Protein AF-A0A3D2ID85-F1 (afdb_monomer)

Solvent-accessible surface area (backbone atoms only — not comparable to full-atom values): 14100 Å² total; per-residue (Å²): 130,84,90,90,83,92,82,79,90,84,84,83,91,78,93,70,84,82,71,72,55,67,71,59,52,56,49,50,60,49,47,54,55,44,50,58,52,43,54,62,43,49,59,50,46,51,50,49,51,62,73,42,41,86,57,49,55,55,50,50,58,53,58,73,66,51,63,97,84,62,81,64,94,79,66,52,63,70,60,51,54,70,68,44,84,90,53,53,75,68,56,38,54,49,52,54,50,43,52,54,52,43,57,56,45,50,60,50,43,56,54,46,62,70,66,46,78,59,93,80,47,51,78,54,55,54,52,37,58,75,66,40,58,68,65,58,51,58,46,45,60,53,46,53,57,47,45,53,50,53,53,63,74,43,38,87,54,48,59,53,51,51,54,54,55,77,65,55,62,97,85,58,69,67,95,73,67,48,70,66,60,49,52,65,64,44,83,88,55,51,72,70,56,37,54,48,52,44,53,42,50,62,47,45,58,52,45,50,58,48,47,45,60,54,47,32,74,55,76,42,88,76,67,39,90,78,75,58,71,87,124

Structure (mmCIF, N/CA/C/O backbone):
data_AF-A0A3D2ID85-F1
#
_entry.id   AF-A0A3D2ID85-F1
#
loop_
_atom_site.group_PDB
_atom_site.id
_atom_site.type_symbol
_atom_site.label_atom_id
_atom_site.label_alt_id
_atom_site.label_comp_id
_atom_site.label_asym_id
_atom_site.label_entity_id
_atom_site.label_seq_id
_atom_site.pdbx_PDB_ins_code
_atom_site.Cartn_x
_atom_site.Cartn_y
_atom_site.Cartn_z
_atom_site.occupancy
_atom_site.B_iso_or_equiv
_atom_site.auth_seq_id
_atom_site.auth_comp_id
_atom_site.auth_asym_id
_atom_site.auth_atom_id
_atom_site.pdbx_PDB_model_num
ATOM 1 N N . MET A 1 1 ? 11.077 -54.052 -1.248 1.00 35.31 1 MET A N 1
ATOM 2 C CA . MET A 1 1 ? 10.749 -55.487 -1.444 1.00 35.31 1 MET A CA 1
ATOM 3 C C . MET A 1 1 ? 9.310 -55.576 -1.956 1.00 35.31 1 MET A C 1
ATOM 5 O O . MET A 1 1 ? 8.553 -54.690 -1.597 1.00 35.31 1 MET A O 1
ATOM 9 N N . THR A 1 2 ? 8.980 -56.573 -2.793 1.00 35.28 2 THR A N 1
ATOM 10 C CA . THR A 1 2 ? 7.634 -57.195 -3.004 1.00 35.28 2 THR A CA 1
ATOM 11 C C . THR A 1 2 ? 6.373 -56.331 -2.747 1.00 35.28 2 THR A C 1
ATOM 13 O O . THR A 1 2 ? 6.065 -56.051 -1.596 1.00 35.28 2 THR A O 1
ATOM 16 N N . VAL A 1 3 ? 5.639 -55.852 -3.770 1.00 35.75 3 VAL A N 1
ATOM 17 C CA . VAL A 1 3 ? 4.522 -56.548 -4.489 1.00 35.75 3 VAL A CA 1
ATOM 18 C C . VAL A 1 3 ? 3.381 -56.982 -3.538 1.00 35.75 3 VAL A C 1
ATOM 20 O O . VAL A 1 3 ? 3.638 -57.751 -2.619 1.00 35.75 3 VAL A O 1
ATOM 23 N N . THR A 1 4 ? 2.123 -56.523 -3.686 1.00 35.84 4 THR A N 1
ATOM 24 C CA . THR A 1 4 ? 0.962 -57.218 -4.334 1.00 35.84 4 THR A CA 1
ATOM 25 C C . THR A 1 4 ? -0.329 -56.368 -4.125 1.00 35.84 4 THR A C 1
ATOM 27 O O . THR A 1 4 ? -0.399 -55.725 -3.086 1.00 35.84 4 THR A O 1
ATOM 30 N N . ALA A 1 5 ? -1.438 -56.403 -4.893 1.00 32.72 5 ALA A N 1
ATOM 31 C CA . ALA A 1 5 ? -1.685 -56.281 -6.349 1.00 32.72 5 ALA A CA 1
ATOM 32 C C . ALA A 1 5 ? -3.221 -56.237 -6.660 1.00 32.72 5 ALA A C 1
ATOM 34 O O . ALA A 1 5 ? -3.975 -56.954 -6.013 1.00 32.72 5 ALA A O 1
ATOM 35 N N . ILE A 1 6 ? -3.630 -55.531 -7.736 1.00 34.75 6 ILE A N 1
ATOM 36 C CA . ILE A 1 6 ? -4.890 -55.683 -8.533 1.00 34.75 6 ILE A CA 1
ATOM 37 C C . ILE A 1 6 ? -6.237 -55.194 -7.935 1.00 34.75 6 ILE A C 1
ATOM 39 O O . ILE A 1 6 ? -6.656 -55.600 -6.859 1.00 34.75 6 ILE A O 1
ATOM 43 N N . GLY A 1 7 ? -6.983 -54.421 -8.748 1.00 24.28 7 GLY A N 1
ATOM 44 C CA . GLY A 1 7 ? -8.365 -53.972 -8.483 1.00 24.28 7 GLY A CA 1
ATOM 45 C C . GLY A 1 7 ? -9.077 -53.322 -9.689 1.00 24.28 7 GLY A C 1
ATOM 46 O O . GLY A 1 7 ? -9.619 -52.237 -9.566 1.00 24.28 7 GLY A O 1
ATOM 47 N N . ALA A 1 8 ? -8.986 -53.969 -10.855 1.00 26.00 8 ALA A N 1
ATOM 48 C CA . ALA A 1 8 ? -9.785 -53.843 -12.091 1.00 26.00 8 ALA A CA 1
ATOM 49 C C . ALA A 1 8 ? -10.865 -52.729 -12.270 1.00 26.00 8 ALA A C 1
ATOM 51 O O . ALA A 1 8 ? -11.876 -52.716 -11.581 1.00 26.00 8 ALA A O 1
ATOM 52 N N . SER A 1 9 ? -10.704 -51.960 -13.362 1.00 27.22 9 SER A N 1
ATOM 53 C CA . SER A 1 9 ? -11.712 -51.528 -14.366 1.00 27.22 9 SER A CA 1
ATOM 54 C C . SER A 1 9 ? -13.138 -51.102 -13.945 1.00 27.22 9 SER A C 1
ATOM 56 O O . SER A 1 9 ? -13.914 -51.951 -13.530 1.00 27.22 9 SER A O 1
ATOM 58 N N . THR A 1 10 ? -13.579 -49.887 -14.329 1.00 24.67 10 THR A N 1
ATOM 59 C CA . THR A 1 10 ? -14.347 -49.637 -15.588 1.00 24.67 10 THR A CA 1
ATOM 60 C C . THR A 1 10 ? -14.782 -48.167 -15.789 1.00 24.67 10 THR A C 1
ATOM 62 O O . THR A 1 10 ? -15.355 -47.569 -14.893 1.00 24.67 10 THR A O 1
ATOM 65 N N . ALA A 1 11 ? -14.625 -47.681 -17.030 1.00 22.42 11 ALA A N 1
ATOM 66 C CA . ALA A 1 11 ? -15.520 -46.788 -17.797 1.00 22.42 11 ALA A CA 1
ATOM 67 C C . ALA A 1 11 ? -16.009 -45.408 -17.260 1.00 22.42 11 ALA A C 1
ATOM 69 O O . ALA A 1 11 ? -16.945 -45.316 -16.479 1.00 22.42 11 ALA A O 1
ATOM 70 N N . ALA A 1 12 ? -15.501 -44.362 -17.929 1.00 22.83 12 ALA A N 1
ATOM 71 C CA . ALA A 1 12 ? -16.248 -43.313 -18.654 1.00 22.83 12 ALA A CA 1
ATOM 72 C C . ALA A 1 12 ? -17.262 -42.379 -17.939 1.00 22.83 12 ALA A C 1
ATOM 74 O O . ALA A 1 12 ? -18.386 -42.757 -17.635 1.00 22.83 12 ALA A O 1
ATOM 75 N N . PHE A 1 13 ? -16.874 -41.095 -17.892 1.00 30.86 13 PHE A N 1
ATOM 76 C CA . PHE A 1 13 ? -17.677 -39.879 -18.132 1.00 30.86 13 PHE A CA 1
ATOM 77 C C . PHE A 1 13 ? -19.204 -39.926 -17.907 1.00 30.86 13 PHE A C 1
ATOM 79 O O . PHE A 1 13 ? -19.970 -40.376 -18.760 1.00 30.86 13 PHE A O 1
ATOM 86 N N . ALA A 1 14 ? -19.643 -39.214 -16.870 1.00 19.91 14 ALA A N 1
ATOM 87 C CA . ALA A 1 14 ? -20.843 -38.386 -16.924 1.00 19.91 14 ALA A CA 1
ATOM 88 C C . ALA A 1 14 ? -20.521 -37.049 -16.243 1.00 19.91 14 ALA A C 1
ATOM 90 O O . ALA A 1 14 ? -20.028 -37.039 -15.117 1.00 19.91 14 ALA A O 1
ATOM 91 N N . ALA A 1 15 ? -20.757 -35.932 -16.932 1.00 32.28 15 ALA A N 1
ATOM 92 C CA . ALA A 1 15 ? -20.570 -34.613 -16.344 1.00 32.28 15 ALA A CA 1
ATOM 93 C C . ALA A 1 15 ? -21.636 -34.369 -15.265 1.00 32.28 15 ALA A C 1
ATOM 95 O O . ALA A 1 15 ? -22.832 -34.457 -15.545 1.00 32.28 15 ALA A O 1
ATOM 96 N N . ALA A 1 16 ? -21.195 -34.024 -14.060 1.00 23.64 16 ALA A N 1
ATOM 97 C CA . ALA A 1 16 ? -21.995 -33.296 -13.086 1.00 23.64 16 ALA A CA 1
ATOM 98 C C . ALA A 1 16 ? -21.402 -31.881 -12.987 1.00 23.64 16 ALA A C 1
ATOM 100 O O . ALA A 1 16 ? -20.175 -31.756 -13.028 1.00 23.64 16 ALA A O 1
ATOM 101 N N . PRO A 1 17 ? -22.222 -30.818 -12.900 1.00 28.27 17 PRO A N 1
ATOM 102 C CA . PRO A 1 17 ? -21.694 -29.487 -12.648 1.00 28.27 17 PRO A CA 1
ATOM 103 C C . PRO A 1 17 ? -21.022 -29.501 -11.276 1.00 28.27 17 PRO A C 1
ATOM 105 O O . PRO A 1 17 ? -21.618 -29.958 -10.298 1.00 28.27 17 PRO A O 1
ATOM 108 N N . ASN A 1 18 ? -19.783 -29.019 -11.216 1.00 36.31 18 ASN A N 1
ATOM 109 C CA . ASN A 1 18 ? -19.046 -28.897 -9.968 1.00 36.31 18 ASN A CA 1
ATOM 110 C C . ASN A 1 18 ? -19.642 -27.714 -9.189 1.00 36.31 18 ASN A C 1
ATOM 112 O O . ASN A 1 18 ? -19.144 -26.596 -9.270 1.00 36.31 18 ASN A O 1
ATOM 116 N N . GLN A 1 19 ? -20.774 -27.935 -8.508 1.00 33.75 19 GLN A N 1
ATOM 117 C CA . GLN A 1 19 ? -21.226 -27.004 -7.479 1.00 33.75 19 GLN A CA 1
ATOM 118 C C . GLN A 1 19 ? -20.105 -26.947 -6.447 1.00 33.75 19 GLN A C 1
ATOM 120 O O . GLN A 1 19 ? -19.833 -27.963 -5.803 1.00 33.75 19 GLN A O 1
ATOM 125 N N . ALA A 1 20 ? -19.457 -25.786 -6.319 1.00 38.72 20 ALA A N 1
ATOM 126 C CA . ALA A 1 20 ? -18.507 -25.548 -5.244 1.00 38.72 20 ALA A CA 1
ATOM 127 C C . ALA A 1 20 ? -19.162 -25.963 -3.920 1.00 38.72 20 ALA A C 1
ATOM 129 O O . ALA A 1 20 ? -20.358 -25.727 -3.710 1.00 38.72 20 ALA A O 1
ATOM 130 N N . GLU A 1 21 ? -18.410 -26.672 -3.075 1.00 38.03 21 GLU A N 1
ATOM 131 C CA . GLU A 1 21 ? -18.991 -27.294 -1.888 1.00 38.03 21 GLU A CA 1
ATOM 132 C C . GLU A 1 21 ? -19.679 -26.211 -1.045 1.00 38.03 21 GLU A C 1
ATOM 134 O O . GLU A 1 21 ? -19.078 -25.152 -0.829 1.00 38.03 21 GLU A O 1
ATOM 139 N N . PRO A 1 22 ? -20.916 -26.437 -0.552 1.00 37.22 22 PRO A N 1
ATOM 140 C CA . PRO A 1 22 ? -21.669 -25.387 0.128 1.00 37.22 22 PRO A CA 1
ATOM 141 C C . PRO A 1 22 ? -20.899 -24.748 1.282 1.00 37.22 22 PRO A C 1
ATOM 143 O O . PRO A 1 22 ? -21.064 -23.570 1.539 1.00 37.22 22 PRO A O 1
ATOM 146 N N . GLN A 1 23 ? -20.021 -25.501 1.948 1.00 37.06 23 GLN A N 1
ATOM 147 C CA . GLN A 1 23 ? -19.204 -25.003 3.055 1.00 37.06 23 GLN A CA 1
ATOM 148 C C . GLN A 1 23 ? -18.135 -23.990 2.625 1.00 37.06 23 GLN A C 1
ATOM 150 O O . GLN A 1 23 ? -17.834 -23.097 3.406 1.00 37.06 23 GLN A O 1
ATOM 155 N N . THR A 1 24 ? -17.581 -24.098 1.412 1.00 41.44 24 THR A N 1
ATOM 156 C CA . THR A 1 24 ? -16.631 -23.106 0.878 1.00 41.44 24 THR A CA 1
ATOM 157 C C . THR A 1 24 ? -17.333 -21.836 0.410 1.00 41.44 24 THR A C 1
ATOM 159 O O . THR A 1 24 ? -16.877 -20.760 0.766 1.00 41.44 24 THR A O 1
ATOM 162 N N . LEU A 1 25 ? -18.471 -21.948 -0.289 1.00 39.19 25 LEU A N 1
ATOM 163 C CA . LEU A 1 25 ? -19.263 -20.773 -0.684 1.00 39.19 25 LEU A CA 1
ATOM 164 C C . LEU A 1 25 ? -19.833 -20.032 0.533 1.00 39.19 25 LEU A C 1
ATOM 166 O O . LEU A 1 25 ? -19.730 -18.820 0.611 1.00 39.19 25 LEU A O 1
ATOM 170 N N . ILE A 1 26 ? -20.365 -20.759 1.523 1.00 40.06 26 ILE A N 1
ATOM 171 C CA . ILE A 1 26 ? -20.873 -20.160 2.768 1.00 40.06 26 ILE A CA 1
ATOM 172 C C . ILE A 1 26 ? -19.742 -19.514 3.583 1.00 40.06 26 ILE A C 1
ATOM 174 O O . ILE A 1 26 ? -20.012 -18.599 4.350 1.00 40.06 26 ILE A O 1
ATOM 178 N N . ALA A 1 27 ? -18.493 -19.977 3.455 1.00 47.94 27 ALA A N 1
ATOM 179 C CA . ALA A 1 27 ? -17.360 -19.339 4.122 1.00 47.94 27 ALA A CA 1
ATOM 180 C C . ALA A 1 27 ? -17.005 -17.998 3.463 1.00 47.94 27 ALA A C 1
ATOM 182 O O . ALA A 1 27 ? -16.900 -17.013 4.184 1.00 47.94 27 ALA A O 1
ATOM 183 N N . THR A 1 28 ? -16.904 -17.945 2.129 1.00 50.41 28 THR A N 1
ATOM 184 C CA . THR A 1 28 ? -16.609 -16.701 1.396 1.00 50.41 28 THR A CA 1
ATOM 185 C C . THR A 1 28 ? -17.761 -15.699 1.487 1.00 50.41 28 THR A C 1
ATOM 187 O O . THR A 1 28 ? -17.539 -14.577 1.916 1.00 50.41 28 THR A O 1
ATOM 190 N N . GLU A 1 29 ? -19.014 -16.122 1.256 1.00 52.69 29 GLU A N 1
ATOM 191 C CA . GLU A 1 29 ? -20.205 -15.259 1.409 1.00 52.69 29 GLU A CA 1
ATOM 192 C C . GLU A 1 29 ? -20.344 -14.685 2.835 1.00 52.69 29 GLU A C 1
ATOM 194 O O . GLU A 1 29 ? -20.958 -13.638 3.032 1.00 52.69 29 GLU A O 1
ATOM 199 N N . ASN A 1 30 ? -19.807 -15.375 3.848 1.00 64.69 30 ASN A N 1
ATOM 200 C CA . ASN A 1 30 ? -19.803 -14.911 5.234 1.00 64.69 30 ASN A CA 1
ATOM 201 C C . ASN A 1 30 ? -18.583 -14.036 5.569 1.00 64.69 30 ASN A C 1
ATOM 203 O O . ASN A 1 30 ? -18.665 -13.260 6.512 1.00 64.69 30 ASN A O 1
ATOM 207 N N . GLU A 1 31 ? -17.477 -14.153 4.834 1.00 65.06 31 GLU A N 1
ATOM 208 C CA . GLU A 1 31 ? -16.305 -13.277 4.951 1.00 65.06 31 GLU A CA 1
ATOM 209 C C . GLU A 1 31 ? -16.584 -11.922 4.289 1.00 65.06 31 GLU A C 1
ATOM 211 O O . GLU A 1 31 ? -16.466 -10.895 4.955 1.00 65.06 31 GLU A O 1
ATOM 216 N N . ASP A 1 32 ? -17.109 -11.925 3.058 1.00 67.88 32 ASP A N 1
ATOM 217 C CA . ASP A 1 32 ? -17.593 -10.730 2.351 1.00 67.88 32 ASP A CA 1
ATOM 218 C C . ASP A 1 32 ? -18.614 -9.963 3.213 1.00 67.88 32 ASP A C 1
ATOM 220 O O . ASP A 1 32 ? -18.481 -8.768 3.464 1.00 67.88 32 ASP A O 1
ATOM 224 N N . ALA A 1 33 ? -19.590 -10.677 3.789 1.00 75.31 33 ALA A N 1
ATOM 225 C CA . ALA A 1 33 ? -20.588 -10.079 4.673 1.00 75.31 33 ALA A CA 1
ATOM 226 C C . ALA A 1 33 ? -20.022 -9.571 6.015 1.00 75.31 33 ALA A C 1
ATOM 228 O O . ALA A 1 33 ? -20.696 -8.792 6.694 1.00 75.31 33 ALA A O 1
ATOM 229 N N . ILE A 1 34 ? -18.836 -10.016 6.451 1.00 75.31 34 ILE A N 1
ATOM 230 C CA . ILE A 1 34 ? -18.138 -9.441 7.612 1.00 75.31 34 ILE A CA 1
ATOM 231 C C . ILE A 1 34 ? -17.418 -8.152 7.199 1.00 75.31 34 ILE A C 1
ATOM 233 O O . ILE A 1 34 ? -17.505 -7.177 7.944 1.00 75.31 34 ILE A O 1
ATOM 237 N N . TRP A 1 35 ? -16.800 -8.107 6.016 1.00 77.38 35 TRP A N 1
ATOM 238 C CA . TRP A 1 35 ? -16.198 -6.890 5.462 1.00 77.38 35 TRP A CA 1
ATOM 239 C C . TRP A 1 35 ? -17.232 -5.780 5.220 1.00 77.38 35 TRP A C 1
ATOM 241 O O . TRP A 1 35 ? -17.043 -4.681 5.735 1.00 77.38 35 TRP A O 1
ATOM 251 N N . ASP A 1 36 ? -18.383 -6.087 4.607 1.00 78.81 36 ASP A N 1
ATOM 252 C CA . ASP A 1 36 ? -19.523 -5.156 4.469 1.00 78.81 36 ASP A CA 1
ATOM 253 C C . ASP A 1 36 ? -19.958 -4.559 5.829 1.00 78.81 36 ASP A C 1
ATOM 255 O O . ASP A 1 36 ? -20.402 -3.412 5.932 1.00 78.81 36 ASP A O 1
ATOM 259 N N . GLN A 1 37 ? -19.874 -5.350 6.907 1.00 80.50 37 GLN A N 1
ATOM 260 C CA . GLN A 1 37 ? -20.213 -4.899 8.261 1.00 80.50 37 GLN A CA 1
ATOM 261 C C . GLN A 1 37 ? -19.108 -4.052 8.903 1.00 80.50 37 GLN A C 1
ATOM 263 O O . GLN A 1 37 ? -19.438 -3.201 9.729 1.00 80.50 37 GLN A O 1
ATOM 268 N N . ILE A 1 38 ? -17.839 -4.277 8.552 1.00 77.06 38 ILE A N 1
ATOM 269 C CA . ILE A 1 38 ? -16.695 -3.468 8.992 1.00 77.06 38 ILE A CA 1
ATOM 270 C C . ILE A 1 38 ? -16.746 -2.096 8.312 1.00 77.06 38 ILE A C 1
ATOM 272 O O . ILE A 1 38 ? -16.794 -1.097 9.025 1.00 77.06 38 ILE A O 1
ATOM 276 N N . GLU A 1 39 ? -16.889 -2.034 6.984 1.00 79.62 39 GLU A N 1
ATOM 277 C CA . GLU A 1 39 ? -17.036 -0.773 6.231 1.00 79.62 39 GLU A CA 1
ATOM 278 C C . GLU A 1 39 ? -18.216 0.055 6.777 1.00 79.62 39 GLU A C 1
ATOM 280 O O . GLU A 1 39 ? -18.098 1.245 7.076 1.00 79.62 39 GLU A O 1
ATOM 285 N N . ALA A 1 40 ? -19.354 -0.598 7.043 1.00 83.38 40 ALA A N 1
ATOM 286 C CA . ALA A 1 40 ? -20.516 0.054 7.638 1.00 83.38 40 ALA A CA 1
ATOM 287 C C . ALA A 1 40 ? -20.338 0.460 9.118 1.00 83.38 40 ALA A C 1
ATOM 289 O O . ALA A 1 40 ? -21.220 1.135 9.659 1.00 83.38 40 ALA A O 1
ATOM 290 N N . LEU A 1 41 ? -19.290 0.030 9.828 1.00 84.38 41 LEU A N 1
ATOM 291 C CA . LEU A 1 41 ? -18.909 0.559 11.149 1.00 84.38 41 LEU A CA 1
ATOM 292 C C . LEU A 1 41 ? -17.891 1.696 11.020 1.00 84.38 41 LEU A C 1
ATOM 294 O O . LEU A 1 41 ? -18.015 2.674 11.755 1.00 84.38 41 LEU A O 1
ATOM 298 N N . GLU A 1 42 ? -16.971 1.611 10.063 1.00 80.31 42 GLU A N 1
ATOM 299 C CA . GLU A 1 42 ? -16.012 2.668 9.728 1.00 80.31 42 GLU A CA 1
ATOM 300 C C . GLU A 1 42 ? -16.745 3.941 9.261 1.00 80.31 42 GLU A C 1
ATOM 302 O O . GLU A 1 42 ? -16.543 4.996 9.859 1.00 80.31 42 GLU A O 1
ATOM 307 N N . GLU A 1 43 ? -17.740 3.841 8.363 1.00 87.19 43 GLU A N 1
ATOM 308 C CA . GLU A 1 43 ? -18.595 4.982 7.960 1.00 87.19 43 GLU A CA 1
ATOM 309 C C . GLU A 1 43 ? -19.307 5.634 9.169 1.00 87.19 43 GLU A C 1
ATOM 311 O O . GLU A 1 43 ? -19.516 6.851 9.219 1.00 87.19 43 GLU A O 1
ATOM 316 N N . LYS A 1 44 ? -19.673 4.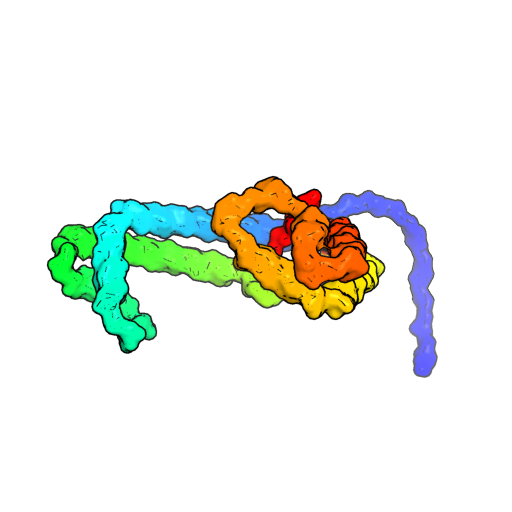843 10.191 1.00 89.31 44 LYS A N 1
ATOM 317 C CA . LYS A 1 44 ? -20.268 5.376 11.430 1.00 89.31 44 LYS A CA 1
ATOM 318 C C . LYS A 1 44 ? -19.232 6.053 12.320 1.00 89.31 44 LYS A C 1
ATOM 320 O O . LYS A 1 44 ? -19.568 7.058 12.941 1.00 89.31 44 LYS A O 1
ATOM 325 N N . SER A 1 45 ? -18.016 5.516 12.391 1.00 86.06 45 SER A N 1
ATOM 326 C CA . SER A 1 45 ? -16.898 6.108 13.130 1.00 86.06 45 SER A CA 1
ATOM 327 C C . SER A 1 45 ? -16.556 7.483 12.548 1.00 86.06 45 SER A C 1
ATOM 329 O O . SER A 1 45 ? -16.611 8.493 13.256 1.00 86.06 45 SER A O 1
ATOM 331 N N . ASP A 1 46 ? -16.394 7.552 11.224 1.00 86.69 46 ASP A N 1
ATOM 332 C CA . ASP A 1 46 ? -16.213 8.793 10.469 1.00 86.69 46 ASP A CA 1
ATOM 333 C C . ASP A 1 46 ? -17.352 9.786 10.715 1.00 86.69 46 ASP A C 1
ATOM 335 O O . ASP A 1 46 ? -17.110 10.965 10.978 1.00 86.69 46 ASP A O 1
ATOM 339 N N . ALA A 1 47 ? -18.609 9.330 10.704 1.00 89.25 47 ALA A N 1
ATOM 340 C CA . ALA A 1 47 ? -19.755 10.186 11.000 1.00 89.25 47 ALA A CA 1
ATOM 341 C C . ALA A 1 47 ? -19.742 10.750 12.438 1.00 89.25 47 ALA A C 1
ATOM 343 O O . ALA A 1 47 ? -20.249 11.855 12.659 1.00 89.25 47 ALA A O 1
ATOM 344 N N . VAL A 1 48 ? -19.165 10.038 13.415 1.00 89.31 48 VAL A N 1
ATOM 345 C CA . VAL A 1 48 ? -18.986 10.529 14.795 1.00 89.31 48 VAL A CA 1
ATOM 346 C C . VAL A 1 48 ? -17.862 11.564 14.874 1.00 89.31 48 VAL A C 1
ATOM 348 O O . VAL A 1 48 ? -18.068 12.612 15.489 1.00 89.31 48 VAL A O 1
ATOM 351 N N . PHE A 1 49 ? -16.727 11.352 14.201 1.00 86.00 49 PHE A N 1
ATOM 352 C CA . PHE A 1 49 ? -15.677 12.374 14.101 1.00 86.00 49 PHE A CA 1
ATOM 353 C C . PHE A 1 49 ? -16.182 13.634 13.381 1.00 86.00 49 PHE A C 1
ATOM 355 O O . PHE A 1 49 ? -16.066 14.743 13.905 1.00 86.00 49 PHE A O 1
ATOM 362 N N . GLN A 1 50 ? -16.849 13.475 12.236 1.00 87.81 50 GLN A N 1
ATOM 363 C CA . GLN A 1 50 ? -17.425 14.572 11.450 1.00 87.81 50 GLN A CA 1
ATOM 364 C C . GLN A 1 50 ? -18.504 15.359 12.213 1.00 87.81 50 GLN A C 1
ATOM 366 O O . GLN A 1 50 ? -18.599 16.580 12.072 1.00 87.81 50 GLN A O 1
ATOM 371 N N . ARG A 1 51 ? -19.286 14.704 13.088 1.00 89.44 51 ARG A N 1
ATOM 372 C CA . ARG A 1 51 ? -20.306 15.357 13.935 1.00 89.44 51 ARG A CA 1
ATOM 373 C C . ARG A 1 51 ? -19.737 16.506 14.771 1.00 89.44 51 ARG A C 1
ATOM 375 O O . ARG A 1 51 ? -20.444 17.491 14.988 1.00 89.44 51 ARG A O 1
ATOM 382 N N . ASN A 1 52 ? -18.491 16.381 15.226 1.00 90.38 52 ASN A N 1
ATOM 383 C CA . ASN A 1 52 ? -17.812 17.347 16.087 1.00 90.38 52 ASN A CA 1
ATOM 384 C C . ASN A 1 52 ? -16.390 17.682 15.590 1.00 90.38 52 ASN A C 1
ATOM 386 O O . ASN A 1 52 ? -15.525 18.006 16.399 1.00 90.38 52 ASN A O 1
ATOM 390 N N . GLU A 1 53 ? -16.151 17.666 14.273 1.00 89.94 53 GLU A N 1
ATOM 391 C CA . GLU A 1 53 ? -14.836 17.876 13.629 1.00 89.94 53 GLU A CA 1
ATOM 392 C C . GLU A 1 53 ? -14.074 19.090 14.203 1.00 89.94 53 GLU A C 1
ATOM 394 O O . GLU A 1 53 ? -12.926 18.993 14.627 1.00 89.94 53 GLU A O 1
ATOM 399 N N . ALA A 1 54 ? -14.748 20.239 14.327 1.00 89.69 54 ALA A N 1
ATOM 400 C CA . ALA A 1 54 ? -14.162 21.473 14.862 1.00 89.69 54 ALA A CA 1
ATOM 401 C C . ALA A 1 54 ? -13.885 21.458 16.385 1.00 89.69 54 ALA A C 1
ATOM 403 O O . ALA A 1 54 ? -13.304 22.409 16.916 1.00 89.69 54 ALA A O 1
ATOM 404 N N . LEU A 1 55 ? -14.345 20.433 17.106 1.00 91.88 55 LEU A N 1
ATOM 405 C CA . LEU A 1 55 ? -13.974 20.160 18.495 1.00 91.88 55 LEU A CA 1
ATOM 406 C C . LEU A 1 55 ? -12.836 19.142 18.554 1.00 91.88 55 LEU A C 1
ATOM 408 O O . LEU A 1 55 ? -11.889 19.381 19.298 1.00 91.88 55 LEU A O 1
ATOM 412 N N . TRP A 1 56 ? -12.892 18.091 17.732 1.00 91.62 56 TRP A N 1
ATOM 413 C CA . TRP A 1 56 ? -11.819 17.109 17.566 1.00 91.62 56 TRP A CA 1
ATOM 414 C C . TRP A 1 56 ? -10.501 17.765 17.147 1.00 91.62 56 TRP A C 1
ATOM 416 O O . TRP A 1 56 ? -9.514 17.614 17.857 1.00 91.62 56 TRP A O 1
ATOM 426 N N . GLY A 1 57 ? -10.513 18.675 16.169 1.00 89.62 57 GLY A N 1
ATOM 427 C CA . GLY A 1 57 ? -9.317 19.446 15.804 1.00 89.62 57 GLY A CA 1
ATOM 428 C C . GLY A 1 57 ? -8.715 20.285 16.949 1.00 89.62 57 GLY A C 1
ATOM 429 O O . GLY A 1 57 ? -7.514 20.533 16.964 1.00 89.62 57 GLY A O 1
ATOM 430 N N . LYS A 1 58 ? -9.504 20.686 17.965 1.00 90.00 58 LYS A N 1
ATOM 431 C CA . LYS A 1 58 ? -8.963 21.341 19.180 1.00 90.00 58 LYS A CA 1
ATOM 432 C C . LYS A 1 58 ? -8.304 20.347 20.139 1.00 90.00 58 LYS A C 1
ATOM 434 O O . LYS A 1 58 ? -7.476 20.767 20.949 1.00 90.00 58 LYS A O 1
ATOM 439 N N . VAL A 1 59 ? -8.742 19.086 20.126 1.00 89.00 59 VAL A N 1
ATOM 440 C CA . VAL A 1 59 ? -8.107 17.977 20.852 1.00 89.00 59 VAL A CA 1
ATOM 441 C C . VAL A 1 59 ? -6.790 17.652 20.156 1.00 89.00 59 VAL A C 1
ATOM 443 O O . VAL A 1 59 ? -5.760 17.695 20.820 1.00 89.00 59 VAL A O 1
ATOM 446 N N . ASP A 1 60 ? -6.795 17.499 18.830 1.00 89.12 60 ASP A N 1
ATOM 447 C CA . ASP A 1 60 ? -5.599 17.256 18.014 1.00 89.12 60 ASP A CA 1
ATOM 448 C C . ASP A 1 60 ? -4.547 18.355 18.190 1.00 89.12 60 ASP A C 1
ATOM 450 O O . ASP A 1 60 ? -3.397 18.058 18.499 1.00 89.12 60 ASP A O 1
ATOM 454 N N . ASP A 1 61 ? -4.926 19.635 18.088 1.00 89.56 61 ASP A N 1
ATOM 455 C CA . ASP A 1 61 ? -4.030 20.773 18.353 1.00 89.56 61 ASP A CA 1
ATOM 456 C C . ASP A 1 61 ? -3.412 20.722 19.765 1.00 89.56 61 ASP A C 1
ATOM 458 O O . ASP A 1 61 ? -2.271 21.141 19.970 1.00 89.56 61 ASP A O 1
ATOM 462 N N . ALA A 1 62 ? -4.156 20.223 20.758 1.00 87.50 62 ALA A N 1
ATOM 463 C CA . ALA A 1 62 ? -3.678 20.096 22.131 1.00 87.50 62 ALA A CA 1
ATOM 464 C C . ALA A 1 62 ? -2.782 18.861 22.327 1.00 87.50 62 ALA A C 1
ATOM 466 O O . ALA A 1 62 ? -1.821 18.939 23.094 1.00 87.50 62 ALA A O 1
ATOM 467 N N . CYS A 1 63 ? -3.065 17.756 21.632 1.00 86.75 63 CYS A N 1
ATOM 468 C CA . CYS A 1 63 ? -2.238 16.550 21.582 1.00 86.75 63 CYS A CA 1
ATOM 469 C C . CYS A 1 63 ? -0.909 16.823 20.858 1.00 86.75 63 CYS A C 1
ATOM 471 O O . CYS A 1 63 ? 0.151 16.512 21.390 1.00 86.75 63 CYS A O 1
ATOM 473 N N . ASN A 1 64 ? -0.942 17.511 19.714 1.00 86.62 64 ASN A N 1
ATOM 474 C CA . ASN A 1 64 ? 0.233 17.940 18.943 1.00 86.62 64 ASN A CA 1
ATOM 475 C C . ASN A 1 64 ? 1.097 18.990 19.669 1.00 86.62 64 ASN A C 1
ATOM 477 O O . ASN A 1 64 ? 2.235 19.238 19.276 1.00 86.62 64 ASN A O 1
ATOM 481 N N . ALA A 1 65 ? 0.568 19.626 20.720 1.00 88.62 65 ALA A N 1
ATOM 482 C CA . ALA A 1 65 ? 1.312 20.527 21.600 1.00 88.62 65 ALA A CA 1
ATOM 483 C C . ALA A 1 65 ? 1.944 19.819 22.819 1.00 88.62 65 ALA A C 1
ATOM 485 O O . ALA A 1 65 ? 2.575 20.486 23.649 1.00 88.62 65 ALA A O 1
ATOM 486 N N . LEU A 1 66 ? 1.769 18.499 22.960 1.00 87.06 66 LEU A N 1
ATOM 487 C CA . LEU A 1 66 ? 2.488 17.697 23.950 1.00 87.06 66 LEU A CA 1
ATOM 488 C C . LEU A 1 66 ? 3.976 17.561 23.564 1.00 87.06 66 LEU A C 1
ATOM 490 O O . LEU A 1 66 ? 4.333 17.742 22.402 1.00 87.06 66 LEU A O 1
ATOM 494 N N . PRO A 1 67 ? 4.871 17.274 24.527 1.00 87.38 67 PRO A N 1
ATOM 495 C CA . PRO A 1 67 ? 6.279 17.013 24.230 1.00 87.38 67 PRO A CA 1
ATOM 496 C C . PRO A 1 67 ? 6.483 15.806 23.303 1.00 87.38 67 PRO A C 1
ATOM 498 O O . PRO A 1 67 ? 5.789 14.803 23.444 1.00 87.38 67 PRO A O 1
ATOM 501 N N . ASP A 1 68 ? 7.513 15.854 22.452 1.00 81.31 68 ASP A N 1
ATOM 502 C CA . ASP A 1 68 ? 7.921 14.730 21.586 1.00 81.31 68 ASP A CA 1
ATOM 503 C C . ASP A 1 68 ? 8.259 13.440 22.375 1.00 81.31 68 ASP A C 1
ATOM 505 O O . ASP A 1 68 ? 8.277 12.350 21.807 1.00 81.31 68 ASP A O 1
ATOM 509 N N . ASP A 1 69 ? 8.559 13.556 23.677 1.00 85.81 69 ASP A N 1
ATOM 510 C CA . ASP A 1 69 ? 8.836 12.453 24.607 1.00 85.81 69 ASP A CA 1
ATOM 511 C C . ASP A 1 69 ? 7.642 12.079 25.511 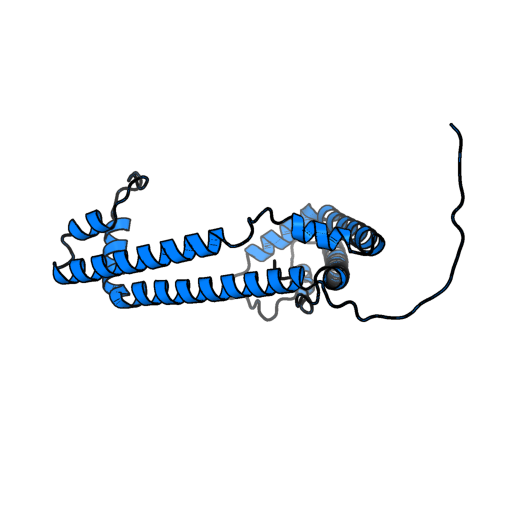1.00 85.81 69 ASP A C 1
ATOM 513 O O . ASP A 1 69 ? 7.822 11.423 26.540 1.00 85.81 69 ASP A O 1
ATOM 517 N N . TYR A 1 70 ? 6.420 12.486 25.146 1.00 81.69 70 TYR A N 1
ATOM 518 C CA . TYR A 1 70 ? 5.202 12.129 25.875 1.00 81.69 70 TYR A CA 1
ATOM 519 C C . TYR A 1 70 ? 4.878 10.629 25.764 1.00 81.69 70 TYR A C 1
ATOM 521 O O . TYR A 1 70 ? 4.886 10.040 24.684 1.00 81.69 70 TYR A O 1
ATOM 529 N N . ASP A 1 71 ? 4.562 10.013 26.903 1.00 82.94 71 ASP A N 1
ATOM 530 C CA . ASP A 1 71 ? 4.218 8.595 27.004 1.00 82.94 71 ASP A CA 1
ATOM 531 C C . ASP A 1 71 ? 2.730 8.359 26.698 1.00 82.94 71 ASP A C 1
ATOM 533 O O . ASP A 1 71 ? 1.851 8.722 27.484 1.00 82.94 71 ASP A O 1
ATOM 537 N N . PHE A 1 72 ? 2.461 7.728 25.554 1.00 82.75 72 PHE A N 1
ATOM 538 C CA . PHE A 1 72 ? 1.117 7.357 25.113 1.00 82.75 72 PHE A CA 1
ATOM 539 C C . PHE A 1 72 ? 0.693 5.929 25.517 1.00 82.75 72 PHE A C 1
ATOM 541 O O . PHE A 1 72 ? -0.455 5.569 25.266 1.00 82.75 72 PHE A O 1
ATOM 548 N N . GLU A 1 73 ? 1.542 5.120 26.177 1.00 79.94 73 GLU A N 1
ATOM 549 C CA . GLU A 1 73 ? 1.254 3.698 26.488 1.00 79.94 73 GLU A CA 1
ATOM 550 C C . GLU A 1 73 ? -0.028 3.518 27.329 1.00 79.94 73 GLU A C 1
ATOM 552 O O . GLU A 1 73 ? -0.681 2.479 27.274 1.00 79.94 73 GLU A O 1
ATOM 557 N N . ASN A 1 74 ? -0.411 4.542 28.101 1.00 81.62 74 ASN A N 1
ATOM 558 C CA . ASN A 1 74 ? -1.628 4.564 28.919 1.00 81.62 74 ASN A CA 1
ATOM 559 C C . ASN A 1 74 ? -2.425 5.874 28.737 1.00 81.62 74 ASN A C 1
ATOM 561 O O . ASN A 1 74 ? -2.931 6.436 29.713 1.00 81.62 74 ASN A O 1
ATOM 565 N N . PHE A 1 75 ? -2.502 6.402 27.510 1.00 85.00 75 PHE A N 1
ATOM 566 C CA . PHE A 1 75 ? -3.235 7.640 27.228 1.00 85.00 75 PHE A CA 1
ATOM 567 C C . PHE A 1 75 ? 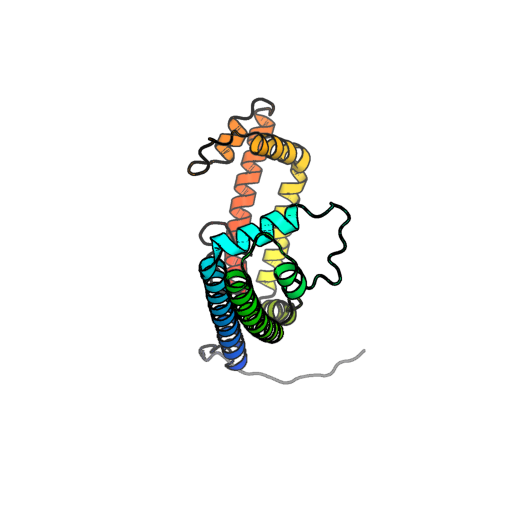-4.755 7.475 27.437 1.00 85.00 75 PHE A C 1
ATOM 569 O O . PHE A 1 75 ? -5.435 6.793 26.677 1.00 85.00 75 PHE A O 1
ATOM 576 N N . ASP A 1 76 ? -5.300 8.126 28.471 1.00 87.00 76 ASP A N 1
ATOM 577 C CA . ASP A 1 76 ? -6.747 8.239 28.705 1.00 87.00 76 ASP A CA 1
ATOM 578 C C . ASP A 1 76 ? -7.256 9.538 28.064 1.00 87.00 76 ASP A C 1
ATOM 580 O O . ASP A 1 76 ? -7.246 10.612 28.674 1.00 87.00 76 ASP A O 1
ATOM 584 N N . GLU A 1 77 ? -7.708 9.430 26.817 1.00 87.00 77 GLU A N 1
ATOM 585 C CA . GLU A 1 77 ? -8.253 10.542 26.034 1.00 87.00 77 GLU A CA 1
ATOM 586 C C . GLU A 1 77 ? -9.457 11.211 26.726 1.00 87.00 77 GLU A C 1
ATOM 588 O O . GLU A 1 77 ? -9.590 12.438 26.757 1.00 87.00 77 GLU A O 1
ATOM 593 N N . ALA A 1 78 ? -10.304 10.428 27.397 1.00 89.44 78 ALA A N 1
ATOM 594 C CA . ALA A 1 78 ? -11.434 10.962 28.145 1.00 89.44 78 ALA A CA 1
ATOM 595 C C . ALA A 1 78 ? -10.975 11.762 29.382 1.00 89.44 78 ALA A C 1
ATOM 597 O O . ALA A 1 78 ? -11.638 12.721 29.788 1.00 89.44 78 ALA A O 1
ATOM 598 N N . ALA A 1 79 ? -9.865 11.397 30.026 1.00 89.06 79 ALA A N 1
ATOM 599 C CA . ALA A 1 79 ? -9.234 12.213 31.063 1.00 89.06 79 ALA A CA 1
ATOM 600 C C . ALA A 1 79 ? -8.549 13.457 30.478 1.00 89.06 79 ALA A C 1
ATOM 602 O O . ALA A 1 79 ? -8.671 14.536 31.068 1.00 89.06 79 ALA A O 1
ATOM 603 N N . PHE A 1 80 ? -7.907 13.336 29.312 1.00 89.19 80 PHE A N 1
ATOM 604 C CA . PHE A 1 80 ? -7.292 14.449 28.591 1.00 89.19 80 PHE A CA 1
ATOM 605 C C . PHE A 1 80 ? -8.321 15.545 28.270 1.00 89.19 80 PHE A C 1
ATOM 607 O O . PHE A 1 80 ? -8.177 16.678 28.735 1.00 89.19 80 PHE A O 1
ATOM 614 N N . ILE A 1 81 ? -9.434 15.194 27.614 1.00 91.69 81 ILE A N 1
ATOM 615 C CA . ILE A 1 81 ? -10.510 16.133 27.246 1.00 91.69 81 ILE A CA 1
ATOM 616 C C . ILE A 1 81 ? -11.150 16.794 28.477 1.00 91.69 81 ILE A C 1
ATOM 618 O O . ILE A 1 81 ? -11.432 17.996 28.471 1.00 91.69 81 ILE A O 1
ATOM 622 N N . ARG A 1 82 ? -11.322 16.062 29.589 1.00 91.50 82 ARG A N 1
ATOM 623 C CA . ARG A 1 82 ? -11.783 16.657 30.862 1.00 91.50 82 ARG A CA 1
ATOM 624 C C . ARG A 1 82 ? -10.813 17.724 31.381 1.00 91.50 82 ARG A C 1
ATOM 626 O O . ARG A 1 82 ? -11.263 18.751 31.899 1.00 91.50 82 ARG A O 1
ATOM 633 N N . GLY A 1 83 ? -9.509 17.486 31.228 1.00 88.50 83 GLY A N 1
ATOM 634 C CA . GLY A 1 83 ? -8.425 18.387 31.623 1.00 88.50 83 GLY A CA 1
ATOM 635 C C . GLY A 1 83 ? -8.237 19.613 30.722 1.00 88.50 83 GLY A C 1
ATOM 636 O O . GLY A 1 83 ? -7.678 20.611 31.183 1.00 88.50 83 GLY A O 1
ATOM 637 N N . MET A 1 84 ? -8.725 19.586 29.478 1.00 90.50 84 MET A N 1
ATOM 638 C CA . MET A 1 84 ? -8.591 20.707 28.542 1.00 90.50 84 MET A CA 1
ATOM 639 C C . MET A 1 84 ? -9.267 21.984 29.067 1.00 90.50 84 MET A C 1
ATOM 641 O O . MET A 1 84 ? -10.397 21.979 29.561 1.00 90.50 84 MET A O 1
ATOM 645 N N . THR A 1 85 ? -8.570 23.113 28.930 1.00 89.50 85 THR A N 1
ATOM 646 C CA . THR A 1 85 ? -9.054 24.453 29.322 1.00 89.50 85 THR A CA 1
ATOM 647 C C . THR A 1 85 ? -9.585 25.271 28.141 1.00 89.50 85 THR A C 1
ATOM 649 O O . THR A 1 85 ? -10.207 26.312 28.344 1.00 89.50 85 THR A O 1
ATOM 652 N N . THR A 1 86 ? -9.358 24.794 26.915 1.00 89.12 86 THR A N 1
ATOM 653 C CA . THR A 1 86 ? -9.808 25.378 25.640 1.00 89.12 86 THR A CA 1
ATOM 654 C C . THR A 1 86 ? -11.243 24.995 25.265 1.00 89.12 86 THR A C 1
ATOM 656 O O . THR A 1 86 ? -11.838 25.640 24.402 1.00 89.12 86 THR A O 1
ATOM 659 N N . LEU A 1 87 ? -11.801 23.972 25.919 1.00 91.56 87 LEU A N 1
ATOM 660 C CA . LEU A 1 87 ? -13.163 23.475 25.728 1.00 91.56 87 LEU A CA 1
ATOM 661 C C . LEU A 1 87 ? -14.070 23.915 26.880 1.00 91.56 87 LEU A C 1
ATOM 663 O O . LEU A 1 87 ? -13.691 23.849 28.052 1.00 91.56 87 LEU A O 1
ATOM 667 N N . THR A 1 88 ? -15.297 24.312 26.556 1.00 93.88 88 THR A N 1
ATOM 668 C CA . THR A 1 88 ? -16.373 24.483 27.538 1.00 93.88 88 THR A CA 1
ATOM 669 C C . THR A 1 88 ? -16.889 23.130 28.030 1.00 93.88 88 THR A C 1
ATOM 671 O O . THR A 1 88 ? -16.775 22.117 27.346 1.00 93.88 88 THR A O 1
ATOM 674 N N . GLU A 1 89 ? -17.522 23.103 29.204 1.00 92.00 89 GLU A N 1
ATOM 675 C CA . GLU A 1 89 ? -18.048 21.858 29.786 1.00 92.00 89 GLU A CA 1
ATOM 676 C C . GLU A 1 89 ? -19.091 21.158 28.890 1.00 92.00 89 GLU A C 1
ATOM 678 O O . GLU A 1 89 ? -19.170 19.935 28.901 1.00 92.00 89 GLU A O 1
ATOM 683 N N . ALA A 1 90 ? -19.831 21.905 28.059 1.00 92.31 90 ALA A N 1
ATOM 684 C CA . ALA A 1 90 ? -20.767 21.332 27.088 1.00 92.31 90 ALA A CA 1
ATOM 685 C C . ALA A 1 90 ? -20.058 20.716 25.864 1.00 92.31 90 ALA A C 1
ATOM 687 O O . ALA A 1 90 ? -20.476 19.669 25.378 1.00 92.31 90 ALA A O 1
ATOM 688 N N . GLU A 1 91 ? -18.967 21.326 25.382 1.00 93.81 91 GLU A N 1
ATOM 689 C CA . GLU A 1 91 ? -18.126 20.738 24.324 1.00 93.81 91 GLU A CA 1
ATOM 690 C C . GLU A 1 91 ? -17.426 19.468 24.831 1.00 93.81 91 GLU A C 1
ATOM 692 O O . GLU A 1 91 ? -17.391 18.465 24.122 1.00 93.81 91 GLU A O 1
ATOM 697 N N . LYS A 1 92 ? -16.950 19.470 26.086 1.00 93.12 92 LYS A N 1
ATOM 698 C CA . LYS A 1 92 ? -16.410 18.270 26.746 1.00 93.12 92 LYS A CA 1
ATOM 699 C C . LYS A 1 92 ? -17.456 17.171 26.880 1.00 93.12 92 LYS A C 1
ATOM 701 O O . LYS A 1 92 ? -17.150 16.021 26.604 1.00 93.12 92 LYS A O 1
ATOM 706 N N . GLU A 1 93 ? -18.678 17.496 27.306 1.00 93.56 93 GLU A N 1
ATOM 707 C CA . GLU A 1 93 ? -19.766 16.513 27.393 1.00 93.56 93 GLU A CA 1
ATOM 708 C C . GLU A 1 93 ? -20.106 15.929 26.013 1.00 93.56 93 GLU A C 1
ATOM 710 O O . GLU A 1 93 ? -20.335 14.728 25.908 1.00 93.56 93 GLU A O 1
ATOM 715 N N . SER A 1 94 ? -20.066 16.737 24.947 1.00 92.31 94 SER A N 1
ATOM 716 C CA . SER A 1 94 ? -20.233 16.256 23.569 1.00 92.31 94 SER A CA 1
ATOM 717 C C . SER A 1 94 ? -19.135 15.261 23.174 1.00 92.31 94 SER A C 1
ATOM 719 O O . SER A 1 94 ? -19.442 14.118 22.850 1.00 92.31 94 SER A O 1
ATOM 721 N N . LEU A 1 95 ? -17.862 15.648 23.301 1.00 92.62 95 LEU A N 1
ATOM 722 C CA . LEU A 1 95 ? -16.718 14.792 22.961 1.00 92.62 95 LEU A CA 1
ATOM 723 C C . LEU A 1 95 ? -16.644 13.520 23.823 1.00 92.62 95 LEU A C 1
ATOM 725 O O . LEU A 1 95 ? -16.300 12.453 23.333 1.00 92.62 95 LEU A O 1
ATOM 729 N N . LEU A 1 96 ? -17.019 13.584 25.104 1.00 93.94 96 LEU A N 1
ATOM 730 C CA . LEU A 1 96 ? -17.088 12.399 25.967 1.00 93.94 96 LEU A CA 1
ATOM 731 C C . LEU A 1 96 ? -18.203 11.421 25.561 1.00 93.94 96 LEU A C 1
ATOM 733 O O . LEU A 1 96 ? -18.093 10.228 25.852 1.00 93.94 96 LEU A O 1
ATOM 737 N N . ASN A 1 97 ? -19.272 11.903 24.920 1.00 93.75 97 ASN A N 1
ATOM 738 C CA . ASN A 1 97 ? -20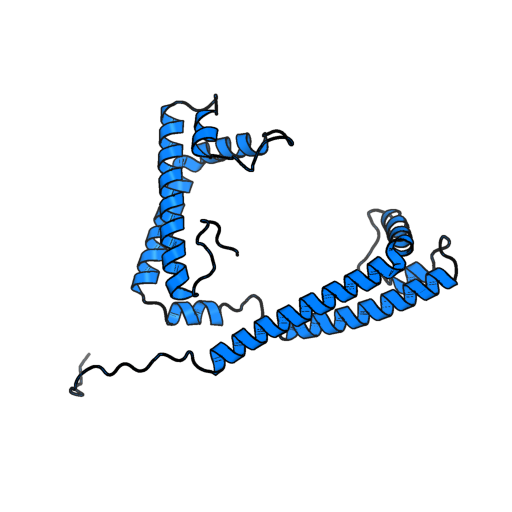.283 11.037 24.316 1.00 93.75 97 ASN A CA 1
ATOM 739 C C . ASN A 1 97 ? -19.780 10.445 22.992 1.00 93.75 97 ASN A C 1
ATOM 741 O O . ASN A 1 97 ? -19.994 9.255 22.775 1.00 93.75 97 ASN A O 1
ATOM 745 N N . ASP A 1 98 ? -19.070 11.226 22.169 1.00 92.38 98 ASP A N 1
ATOM 746 C CA . ASP A 1 98 ? -18.412 10.734 20.951 1.00 92.38 98 ASP A CA 1
ATOM 747 C C . ASP A 1 98 ? -17.408 9.617 21.278 1.00 92.38 98 ASP A C 1
ATOM 749 O O . ASP A 1 98 ? -17.556 8.520 20.759 1.00 92.38 98 ASP A O 1
ATOM 753 N N . ILE A 1 99 ? -16.473 9.833 22.218 1.00 91.62 99 ILE A N 1
ATOM 754 C CA . ILE A 1 99 ? -15.518 8.809 22.696 1.00 91.62 99 ILE A CA 1
ATOM 755 C C . ILE A 1 99 ? -16.241 7.525 23.094 1.00 91.62 99 ILE A C 1
ATOM 757 O O . ILE A 1 99 ? -15.789 6.428 22.780 1.00 91.62 99 ILE A O 1
ATOM 761 N N . LYS A 1 100 ? -17.365 7.637 23.807 1.00 92.19 100 LYS A N 1
ATOM 762 C CA . LYS A 1 100 ? -18.119 6.459 24.237 1.00 92.19 100 LYS A CA 1
ATOM 763 C C . LYS A 1 100 ? -18.734 5.712 23.045 1.00 92.19 100 LYS A C 1
ATOM 765 O O . LYS A 1 100 ? -18.780 4.487 23.077 1.00 92.19 100 LYS A O 1
ATOM 770 N N . GLU A 1 101 ? -19.220 6.435 22.040 1.00 92.19 101 GLU A N 1
ATOM 771 C CA . GLU A 1 101 ? -19.768 5.865 20.805 1.00 92.19 101 GLU A CA 1
ATOM 772 C C . GLU A 1 101 ? -18.662 5.194 19.975 1.00 92.19 101 GLU A C 1
ATOM 774 O O . GLU A 1 101 ? -18.823 4.036 19.603 1.00 92.19 101 GLU A O 1
ATOM 779 N N . LEU A 1 102 ? -17.510 5.854 19.810 1.00 90.31 102 LEU A N 1
ATOM 780 C CA . LEU A 1 102 ? -16.309 5.320 19.155 1.00 90.31 102 LEU A CA 1
ATOM 781 C C . LEU A 1 102 ? -15.816 4.031 19.830 1.00 90.31 102 LEU A C 1
ATOM 783 O O . LEU A 1 102 ? -15.762 3.001 19.177 1.00 90.31 102 LEU A O 1
ATOM 787 N N . ASN A 1 103 ? -15.621 4.020 21.155 1.00 88.62 103 ASN A N 1
ATOM 788 C CA . ASN A 1 103 ? -15.230 2.806 21.895 1.00 88.62 103 ASN A CA 1
ATOM 789 C C . ASN A 1 103 ? -16.232 1.639 21.729 1.00 88.62 103 ASN A C 1
ATOM 791 O O . ASN A 1 103 ? -15.854 0.470 21.822 1.00 88.62 103 ASN A O 1
ATOM 795 N N . GLU A 1 104 ? -17.524 1.928 21.532 1.00 91.19 104 GLU A N 1
ATOM 796 C CA . GLU A 1 104 ? -18.546 0.902 21.282 1.00 91.19 104 GLU A CA 1
ATOM 797 C C . GLU A 1 104 ? -18.543 0.434 19.814 1.00 91.19 104 GLU A C 1
ATOM 799 O O . GLU A 1 104 ? -18.858 -0.730 19.555 1.00 91.19 104 GLU A O 1
ATOM 804 N N . LEU A 1 105 ? -18.151 1.286 18.859 1.00 88.62 105 LEU A N 1
ATOM 805 C CA . LEU A 1 105 ? -17.883 0.911 17.465 1.00 88.62 105 LEU A CA 1
ATOM 806 C C . LEU A 1 105 ? -16.594 0.081 17.354 1.00 88.62 105 LEU A C 1
ATOM 808 O O . LEU A 1 105 ? -16.643 -1.003 16.779 1.00 88.62 105 LEU A O 1
ATOM 812 N N . ASP A 1 106 ? -15.499 0.499 17.990 1.00 82.56 106 ASP A N 1
ATOM 813 C CA . ASP A 1 106 ? -14.216 -0.215 18.028 1.00 82.56 106 ASP A CA 1
ATOM 814 C C . ASP A 1 106 ? -14.385 -1.632 18.584 1.00 82.56 106 ASP A C 1
ATOM 816 O O . ASP A 1 106 ? -13.997 -2.604 17.943 1.00 82.56 106 ASP A O 1
ATOM 820 N N . ALA A 1 107 ? -15.081 -1.792 19.715 1.00 88.62 107 ALA A N 1
ATOM 821 C CA . ALA A 1 107 ? -15.367 -3.111 20.284 1.00 88.62 107 ALA A CA 1
ATOM 822 C C . ALA A 1 107 ? -16.264 -3.995 19.384 1.00 88.62 107 ALA A C 1
ATOM 824 O O . ALA A 1 107 ? -16.269 -5.225 19.517 1.00 88.62 107 ALA A O 1
ATOM 825 N N . GLN A 1 108 ? -17.046 -3.401 18.474 1.00 87.56 108 GLN A N 1
ATOM 826 C CA . GLN A 1 108 ? -17.776 -4.141 17.439 1.00 87.56 108 GLN A CA 1
ATOM 827 C C . GLN A 1 108 ? -16.860 -4.507 16.265 1.00 87.56 108 GLN A C 1
ATOM 829 O O . GLN A 1 108 ? -16.922 -5.651 15.812 1.00 87.56 108 GLN A O 1
ATOM 834 N N . MET A 1 109 ? -15.984 -3.596 15.831 1.00 81.56 109 MET A N 1
ATOM 835 C CA . MET A 1 109 ? -14.983 -3.838 14.790 1.00 81.56 109 MET A CA 1
ATOM 836 C C . MET A 1 109 ? -13.991 -4.922 15.223 1.00 81.56 109 MET A C 1
ATOM 838 O O . MET A 1 109 ? -13.882 -5.924 14.528 1.00 81.56 109 MET A O 1
ATOM 842 N N . GLU A 1 110 ? -13.370 -4.831 16.405 1.00 83.69 110 GLU A N 1
ATOM 843 C CA . GLU A 1 110 ? -12.494 -5.877 16.973 1.00 83.69 110 GLU A CA 1
ATOM 844 C C . GLU A 1 110 ? -13.160 -7.260 16.965 1.00 83.69 110 GLU A C 1
ATOM 846 O O . GLU A 1 110 ? -12.531 -8.280 16.681 1.00 83.69 110 GLU A O 1
ATOM 851 N N . LYS A 1 111 ? -14.463 -7.313 17.261 1.00 85.44 111 LYS A N 1
ATOM 852 C CA . LYS A 1 111 ? -15.231 -8.558 17.262 1.00 85.44 111 LYS A CA 1
ATOM 853 C C . LYS A 1 111 ? -15.489 -9.088 15.846 1.00 85.44 111 LYS A C 1
ATOM 855 O O . LYS A 1 111 ? -15.611 -10.303 15.689 1.00 85.44 111 LYS A O 1
ATOM 860 N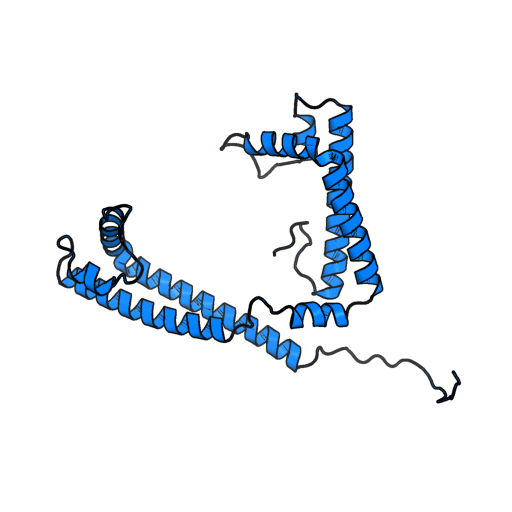 N . LEU A 1 112 ? -15.616 -8.229 14.836 1.00 80.50 112 LEU A N 1
ATOM 861 C CA . LEU A 1 112 ? -15.707 -8.630 13.426 1.00 80.50 112 LEU A CA 1
ATOM 862 C C . LEU A 1 112 ? -14.335 -9.059 12.890 1.00 80.50 112 LEU A C 1
ATOM 864 O O . LEU A 1 112 ? -14.226 -10.163 12.364 1.00 80.50 112 LEU A O 1
ATOM 868 N N . TYR A 1 113 ? -13.277 -8.290 13.153 1.00 71.44 113 TYR A N 1
ATOM 869 C CA . TYR A 1 113 ? -11.889 -8.664 12.866 1.00 71.44 113 TYR A CA 1
ATOM 870 C C . TYR A 1 113 ? -11.484 -9.988 13.544 1.00 71.44 113 TYR A C 1
ATOM 872 O O . TYR A 1 113 ? -10.784 -10.798 12.951 1.00 71.44 113 TYR A O 1
ATOM 880 N N . GLY A 1 114 ? -11.988 -10.278 14.749 1.00 75.69 114 GLY A N 1
ATOM 881 C CA . GLY A 1 114 ? -11.814 -11.573 15.423 1.00 75.69 114 GLY A CA 1
ATOM 882 C C . GLY A 1 114 ? -12.715 -12.716 14.919 1.00 75.69 114 GLY A C 1
ATOM 883 O O . GLY A 1 114 ? -12.604 -13.838 15.420 1.00 75.69 114 GLY A O 1
ATOM 884 N N . GLN A 1 115 ? -13.632 -12.446 13.983 1.00 76.44 115 GLN A N 1
ATOM 885 C CA . GLN A 1 115 ? -14.420 -13.446 13.243 1.00 76.44 115 GLN A CA 1
ATOM 886 C C . GLN A 1 115 ? -13.891 -13.670 11.824 1.00 76.44 115 GLN A C 1
ATOM 888 O O . GLN A 1 115 ? -14.098 -14.762 11.288 1.00 76.44 115 GLN A O 1
ATOM 893 N N . LEU A 1 116 ? -13.212 -12.678 11.238 1.00 64.94 116 LEU A N 1
ATOM 894 C CA . LEU A 1 116 ? -12.400 -12.885 10.047 1.00 64.94 116 LEU A CA 1
ATOM 895 C C . LEU A 1 116 ? -11.347 -13.972 10.318 1.00 64.94 116 LEU A C 1
ATOM 897 O O . LEU A 1 116 ? -10.861 -14.118 11.449 1.00 64.94 116 LEU A O 1
ATOM 901 N N . PRO A 1 117 ? -10.982 -14.764 9.302 1.00 60.97 117 PRO A N 1
ATOM 902 C CA . PRO A 1 117 ? -9.825 -15.630 9.421 1.00 60.97 117 PRO A CA 1
ATOM 903 C C . PRO A 1 117 ? -8.551 -14.804 9.657 1.00 60.97 117 PRO A C 1
ATOM 905 O O . PRO A 1 117 ? -8.413 -13.682 9.176 1.00 60.97 117 PRO A O 1
ATOM 908 N N . ALA A 1 118 ? -7.593 -15.367 10.396 1.00 54.44 118 ALA A N 1
ATOM 909 C CA . ALA A 1 118 ? -6.296 -14.721 10.595 1.00 54.44 118 ALA A CA 1
ATOM 910 C C . ALA A 1 118 ? -5.575 -14.521 9.251 1.00 54.44 118 ALA A C 1
ATOM 912 O O . ALA A 1 118 ? -5.691 -15.377 8.385 1.00 54.44 118 ALA A O 1
ATOM 913 N N . CYS A 1 119 ? -4.760 -13.468 9.113 1.00 42.88 119 CYS A N 1
ATOM 914 C CA . CYS A 1 119 ? -3.942 -13.207 7.913 1.00 42.88 119 CYS A CA 1
ATOM 915 C C . CYS A 1 119 ? -3.071 -14.418 7.490 1.00 42.88 119 CYS A C 1
ATOM 917 O O . CYS A 1 119 ? -2.844 -14.645 6.306 1.00 42.88 119 CYS A O 1
ATOM 919 N N . ASP A 1 120 ? -2.718 -15.296 8.438 1.00 41.81 120 ASP A N 1
ATOM 920 C CA . ASP A 1 120 ? -2.158 -16.635 8.197 1.00 41.81 120 ASP A CA 1
ATOM 921 C C . ASP A 1 120 ? -3.139 -17.623 7.504 1.00 41.81 120 ASP A C 1
ATOM 923 O O . ASP A 1 120 ? -2.986 -18.842 7.630 1.00 41.81 120 ASP A O 1
ATOM 927 N N . ASN A 1 121 ? -4.148 -17.158 6.752 1.00 47.00 121 ASN A N 1
ATOM 928 C CA . ASN A 1 121 ? -5.129 -18.006 6.062 1.00 47.00 121 ASN A CA 1
ATOM 929 C C . ASN A 1 121 ? -4.569 -18.686 4.797 1.00 47.00 121 ASN A C 1
ATOM 931 O O . ASN A 1 121 ? -5.313 -19.036 3.876 1.00 47.00 121 ASN A O 1
ATOM 935 N N . MET A 1 122 ? -3.262 -18.970 4.803 1.00 48.91 122 MET A N 1
ATOM 936 C CA . MET A 1 122 ? -2.615 -19.966 3.951 1.00 48.91 122 MET A CA 1
ATOM 937 C C . MET A 1 122 ? -3.485 -21.220 3.756 1.00 48.91 122 MET A C 1
ATOM 939 O O . MET A 1 122 ? -3.620 -21.630 2.616 1.00 48.91 122 MET A O 1
ATOM 943 N N . PRO A 1 123 ? -4.215 -21.772 4.748 1.00 49.38 123 PRO A N 1
ATOM 944 C CA . PRO A 1 123 ? -5.131 -22.895 4.522 1.00 49.38 123 PRO A CA 1
ATOM 945 C C . PRO A 1 123 ? -6.329 -22.664 3.576 1.00 49.38 123 PRO A C 1
ATOM 947 O O . PRO A 1 123 ? -7.097 -23.609 3.371 1.00 49.38 123 PRO A O 1
ATOM 950 N N . LEU A 1 124 ? -6.571 -21.460 3.046 1.00 48.84 124 LEU A N 1
ATOM 951 C CA . LEU A 1 124 ? -7.424 -21.242 1.865 1.00 48.84 124 LEU A CA 1
ATOM 952 C C . LEU A 1 124 ? -6.587 -21.180 0.584 1.00 48.84 124 LEU A C 1
ATOM 954 O O . LEU A 1 124 ? -6.940 -21.847 -0.388 1.00 48.84 124 LEU A O 1
ATOM 958 N N . TYR A 1 125 ? -5.456 -20.472 0.620 1.00 47.06 125 TYR A N 1
ATOM 959 C CA . TYR A 1 125 ? -4.495 -20.391 -0.481 1.00 47.06 125 TYR A CA 1
ATOM 960 C C . TYR A 1 125 ? -3.962 -21.790 -0.864 1.00 47.06 125 TYR A C 1
ATOM 962 O O . TYR A 1 125 ? -4.218 -22.295 -1.955 1.00 47.06 125 TYR A O 1
ATOM 970 N N . GLU A 1 126 ? -3.366 -22.501 0.093 1.00 51.94 126 GLU A N 1
ATOM 971 C CA . GLU A 1 126 ? -2.969 -23.909 0.019 1.00 51.94 126 GLU A CA 1
ATOM 972 C C . GLU A 1 126 ? -4.104 -24.819 -0.463 1.00 51.94 126 GLU A C 1
ATOM 974 O O . G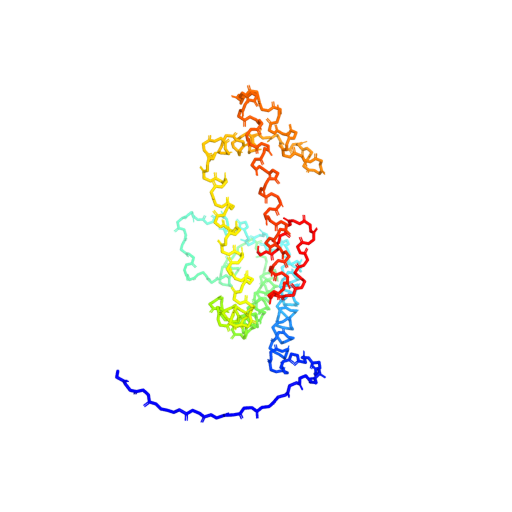LU A 1 126 ? -3.840 -25.715 -1.250 1.00 51.94 126 GLU A O 1
ATOM 979 N N . LYS A 1 127 ? -5.370 -24.606 -0.070 1.00 55.81 127 LYS A N 1
ATOM 980 C CA . LYS A 1 127 ? -6.494 -25.452 -0.534 1.00 55.81 127 LYS A CA 1
ATOM 981 C C . LYS A 1 127 ? -6.887 -25.218 -1.987 1.00 55.81 127 LYS A C 1
ATOM 983 O O . LYS A 1 127 ? -7.426 -26.131 -2.615 1.00 55.81 127 LYS A O 1
ATOM 988 N N . ALA A 1 128 ? -6.705 -24.008 -2.502 1.00 57.69 128 ALA A N 1
ATOM 989 C CA . ALA A 1 128 ? -6.904 -23.728 -3.917 1.00 57.69 128 ALA A CA 1
ATOM 990 C C . ALA A 1 128 ? -5.718 -24.262 -4.731 1.00 57.69 128 ALA A C 1
ATOM 992 O O . ALA A 1 128 ? -5.940 -24.947 -5.725 1.00 57.69 128 ALA A O 1
ATOM 993 N N . LEU A 1 129 ? -4.482 -24.092 -4.244 1.00 60.31 129 LEU A N 1
ATOM 994 C CA . LEU A 1 129 ? -3.287 -24.712 -4.827 1.00 60.31 129 LEU A CA 1
ATOM 995 C C . LEU A 1 129 ? -3.342 -26.255 -4.800 1.00 60.31 129 LEU A C 1
ATOM 997 O O . LEU A 1 129 ? -3.016 -26.892 -5.794 1.00 60.31 129 LEU A O 1
ATOM 1001 N N . GLU A 1 130 ? -3.844 -26.878 -3.727 1.00 64.31 130 GLU A N 1
ATOM 1002 C CA . GLU A 1 130 ? -4.097 -28.332 -3.630 1.00 64.31 130 GLU A CA 1
ATOM 1003 C C . GLU A 1 130 ? -5.100 -28.835 -4.687 1.00 64.31 130 GLU A C 1
ATOM 1005 O O . GLU A 1 130 ? -5.125 -30.030 -5.000 1.00 64.31 130 GLU A O 1
ATOM 1010 N N . LYS A 1 131 ? -5.953 -27.943 -5.208 1.00 63.91 131 LYS A N 1
ATOM 1011 C CA . LYS A 1 131 ? -6.974 -28.230 -6.227 1.00 63.91 131 LYS A CA 1
ATOM 1012 C C . LYS A 1 131 ? -6.580 -27.768 -7.633 1.00 63.91 131 LYS A C 1
ATOM 1014 O O . LYS A 1 131 ? -7.211 -28.225 -8.590 1.00 63.91 131 LYS A O 1
ATOM 1019 N N . ALA A 1 132 ? -5.585 -26.893 -7.765 1.00 68.31 132 ALA A N 1
ATOM 1020 C CA . ALA A 1 132 ? -5.047 -26.455 -9.045 1.00 68.31 132 ALA A CA 1
ATOM 1021 C C . ALA A 1 132 ? -4.463 -27.651 -9.816 1.00 68.31 132 ALA A C 1
ATOM 1023 O O . ALA A 1 132 ? -4.000 -28.630 -9.223 1.00 68.31 132 ALA A O 1
ATOM 1024 N N . ASP A 1 133 ? -4.480 -27.599 -11.152 1.00 80.44 133 ASP A N 1
ATOM 1025 C CA . ASP A 1 133 ? -3.739 -28.588 -11.942 1.00 80.44 133 ASP A CA 1
ATOM 1026 C C . ASP A 1 133 ? -2.243 -28.391 -11.638 1.00 80.44 133 ASP A C 1
ATOM 1028 O O . ASP A 1 133 ? -1.747 -27.279 -11.833 1.00 80.44 133 ASP A O 1
ATOM 1032 N N . PRO A 1 134 ? -1.496 -29.423 -11.197 1.00 82.50 134 PRO A N 1
ATOM 1033 C CA . PRO A 1 134 ? -0.065 -29.294 -10.929 1.00 82.50 134 PRO A CA 1
ATOM 1034 C C . PRO A 1 134 ? 0.733 -28.719 -12.103 1.00 82.50 134 PRO A C 1
ATOM 1036 O O . PRO A 1 134 ? 1.771 -28.116 -11.884 1.00 82.50 134 PRO A O 1
ATOM 1039 N N . LYS A 1 135 ? 0.237 -28.845 -13.342 1.00 85.75 135 LYS A N 1
ATOM 1040 C CA . LYS A 1 135 ? 0.851 -28.211 -14.515 1.00 85.75 135 LYS A CA 1
ATOM 1041 C C . LYS A 1 135 ? 0.685 -26.699 -14.570 1.00 85.75 135 LYS A C 1
ATOM 1043 O O . LYS A 1 135 ? 1.555 -26.044 -15.117 1.00 85.75 135 LYS A O 1
ATOM 1048 N N . VAL A 1 136 ? -0.432 -26.167 -14.071 1.00 83.38 136 VAL A N 1
ATOM 1049 C CA . VAL A 1 136 ? -0.647 -24.716 -13.969 1.00 83.38 136 VAL A CA 1
ATOM 1050 C C . VAL A 1 136 ? 0.320 -24.148 -12.933 1.00 83.38 136 VAL A C 1
ATOM 1052 O O . VAL A 1 136 ? 0.911 -23.106 -13.176 1.00 83.38 136 VAL A O 1
ATOM 1055 N N . LEU A 1 137 ? 0.561 -24.879 -11.838 1.00 81.69 137 LEU A N 1
ATOM 1056 C CA . LEU A 1 137 ? 1.582 -24.522 -10.849 1.00 81.69 137 LEU A CA 1
ATOM 1057 C C . LEU A 1 137 ? 3.003 -24.614 -11.430 1.00 81.69 137 LEU A C 1
ATOM 1059 O O . LEU A 1 137 ? 3.741 -23.642 -11.352 1.00 81.69 137 LEU A O 1
ATOM 1063 N N . ASP A 1 138 ? 3.353 -25.722 -12.101 1.00 86.81 138 ASP A N 1
ATOM 1064 C CA . ASP A 1 138 ? 4.640 -25.873 -12.810 1.00 86.81 138 ASP A CA 1
ATOM 1065 C C . ASP A 1 138 ? 4.865 -24.757 -13.865 1.00 86.81 138 ASP A C 1
ATOM 1067 O O . ASP A 1 138 ? 6.008 -24.415 -14.173 1.00 86.81 138 ASP A O 1
ATOM 1071 N N . GLU A 1 139 ? 3.791 -24.223 -14.466 1.00 89.31 139 GLU A N 1
ATOM 1072 C CA . GLU A 1 139 ? 3.836 -23.142 -15.461 1.00 89.31 139 GLU A CA 1
ATOM 1073 C C . GLU A 1 139 ? 3.983 -21.760 -14.803 1.00 89.31 139 GLU A C 1
ATOM 1075 O O . GLU A 1 139 ? 4.812 -20.977 -15.261 1.00 89.31 139 GLU A O 1
ATOM 1080 N N . ILE A 1 140 ? 3.276 -21.490 -13.697 1.00 82.88 140 ILE A N 1
ATOM 1081 C CA . ILE A 1 140 ? 3.460 -20.285 -12.867 1.00 82.88 140 ILE A CA 1
ATOM 1082 C C . ILE A 1 140 ? 4.903 -20.216 -12.346 1.00 82.88 140 ILE A C 1
ATOM 1084 O O . ILE A 1 140 ? 5.601 -19.257 -12.669 1.00 82.88 140 ILE A O 1
ATOM 1088 N N . ASP A 1 141 ? 5.393 -21.266 -11.673 1.00 83.44 141 ASP A N 1
ATOM 1089 C CA . ASP A 1 141 ? 6.769 -21.358 -11.149 1.00 83.44 141 ASP A CA 1
ATOM 1090 C C . ASP A 1 141 ? 7.825 -21.064 -12.238 1.00 83.44 141 ASP A C 1
ATOM 1092 O O . ASP A 1 141 ? 8.884 -20.481 -11.983 1.00 83.44 141 ASP A O 1
ATOM 1096 N N . ALA A 1 142 ? 7.566 -21.496 -13.479 1.00 86.62 142 ALA A N 1
ATOM 1097 C CA . ALA A 1 142 ? 8.464 -21.281 -14.609 1.00 86.62 142 ALA A CA 1
ATOM 1098 C C . ALA A 1 142 ? 8.421 -19.841 -15.151 1.00 86.62 142 ALA A C 1
ATOM 1100 O O . ALA A 1 142 ? 9.461 -19.338 -15.586 1.00 86.62 142 ALA A O 1
ATOM 1101 N N . LEU A 1 143 ? 7.249 -19.199 -15.137 1.00 82.94 143 LEU A N 1
ATOM 1102 C CA . LEU A 1 143 ? 7.045 -17.822 -15.591 1.00 82.94 143 LEU A CA 1
ATOM 1103 C C . LEU A 1 143 ? 7.558 -16.808 -14.563 1.00 82.94 143 LEU A C 1
ATOM 1105 O O . LEU A 1 143 ? 8.282 -15.896 -14.954 1.00 82.94 143 LEU A O 1
ATOM 1109 N N . GLU A 1 144 ? 7.291 -17.006 -13.270 1.00 81.06 144 GLU A N 1
ATOM 1110 C CA . GLU A 1 144 ? 7.861 -16.196 -12.180 1.00 81.06 144 GLU A CA 1
ATOM 1111 C C . GLU A 1 144 ? 9.396 -16.259 -12.196 1.00 81.06 144 GLU A C 1
ATOM 1113 O O . GLU A 1 144 ? 10.079 -15.239 -12.185 1.00 81.06 144 GLU A O 1
ATOM 1118 N N . GLN A 1 145 ? 9.968 -17.454 -12.374 1.00 83.88 145 GLN A N 1
ATOM 1119 C CA . GLN A 1 145 ? 11.415 -17.609 -12.516 1.00 83.88 145 GLN A CA 1
ATOM 1120 C C . GLN A 1 145 ? 11.981 -16.968 -13.803 1.00 83.88 145 GLN A C 1
ATOM 1122 O O . GLN A 1 145 ? 13.184 -16.693 -13.877 1.00 83.88 145 GLN A O 1
ATOM 1127 N N . GLU A 1 146 ? 11.178 -16.759 -14.850 1.00 85.69 146 GLU A N 1
ATOM 1128 C CA . GLU A 1 146 ? 11.589 -15.953 -16.008 1.00 85.69 146 GLU A CA 1
ATOM 1129 C C . GLU A 1 146 ? 11.499 -14.452 -15.700 1.00 85.69 146 GLU A C 1
ATOM 1131 O O . GLU A 1 146 ? 12.421 -13.717 -16.057 1.00 85.69 146 GLU A O 1
ATOM 1136 N N . TYR A 1 147 ? 10.449 -14.026 -14.994 1.00 78.19 147 TYR A N 1
ATOM 1137 C CA . TYR A 1 147 ? 10.225 -12.652 -14.545 1.00 78.19 147 TYR A CA 1
ATOM 1138 C C . TYR A 1 147 ? 11.386 -12.167 -13.663 1.00 78.19 147 TYR A C 1
ATOM 1140 O O . TYR A 1 147 ? 12.078 -11.216 -14.029 1.00 78.19 147 TYR A O 1
ATOM 1148 N N . ASP A 1 148 ? 11.704 -12.906 -12.594 1.00 78.31 148 ASP A N 1
ATOM 1149 C CA . ASP A 1 148 ? 12.835 -12.633 -11.695 1.00 78.31 148 ASP A CA 1
ATOM 1150 C C . ASP A 1 148 ? 14.146 -12.457 -12.469 1.00 78.31 148 ASP A C 1
ATOM 1152 O O . ASP A 1 148 ? 14.885 -11.491 -12.280 1.00 78.31 148 ASP A O 1
ATOM 1156 N N . ARG A 1 149 ? 14.427 -13.370 -13.410 1.00 82.50 149 ARG A N 1
ATOM 1157 C CA . ARG A 1 149 ? 15.650 -13.327 -14.226 1.00 82.50 149 ARG A CA 1
ATOM 1158 C C . ARG A 1 149 ? 15.725 -12.101 -15.126 1.00 82.50 149 ARG A C 1
ATOM 1160 O O . ARG A 1 149 ? 16.834 -11.664 -15.425 1.00 82.50 149 ARG A O 1
ATOM 1167 N N . LEU A 1 150 ? 14.598 -11.590 -15.617 1.00 77.06 150 LEU A N 1
ATOM 1168 C CA . LEU A 1 150 ? 14.556 -10.393 -16.460 1.00 77.06 150 LEU A CA 1
ATOM 1169 C C . LEU A 1 150 ? 14.775 -9.125 -15.631 1.00 77.06 150 LEU A C 1
ATOM 1171 O O . LEU A 1 150 ? 15.539 -8.258 -16.060 1.00 77.06 150 LEU A O 1
ATOM 1175 N N . CYS A 1 151 ? 14.200 -9.067 -14.429 1.00 74.69 151 CYS A N 1
ATOM 1176 C CA . CYS A 1 151 ? 14.458 -8.014 -13.449 1.00 74.69 151 CYS A CA 1
ATOM 1177 C C . CYS A 1 151 ? 15.938 -8.003 -13.017 1.00 74.69 151 CYS A C 1
ATOM 1179 O O . CYS A 1 151 ? 16.626 -6.996 -13.184 1.00 74.69 151 CYS A O 1
ATOM 1181 N N . GLU A 1 152 ? 16.478 -9.144 -12.566 1.00 81.31 152 GLU A N 1
ATOM 1182 C CA . GLU A 1 152 ? 17.879 -9.274 -12.127 1.00 81.31 152 GLU A CA 1
ATOM 1183 C C . GLU A 1 152 ? 18.894 -8.954 -13.238 1.00 81.31 152 GLU A C 1
ATOM 1185 O O . GLU A 1 152 ? 19.917 -8.312 -12.989 1.00 81.31 152 GLU A O 1
ATOM 1190 N N . LYS A 1 153 ? 18.629 -9.392 -14.478 1.00 84.00 153 LYS A N 1
ATOM 1191 C CA . LYS A 1 153 ? 19.542 -9.266 -15.632 1.00 84.00 153 LYS A CA 1
ATOM 1192 C C . LYS A 1 153 ? 20.004 -7.832 -15.891 1.00 84.00 153 LYS A C 1
ATOM 1194 O O . LYS A 1 153 ? 21.128 -7.647 -16.358 1.00 84.00 153 LYS A O 1
ATOM 1199 N N . ASN A 1 154 ? 19.138 -6.855 -15.636 1.00 84.00 154 ASN A N 1
ATOM 1200 C CA . ASN A 1 154 ? 19.366 -5.439 -15.910 1.00 84.00 154 ASN A CA 1
ATOM 1201 C C . ASN A 1 154 ? 19.063 -4.548 -14.687 1.00 84.00 154 ASN A C 1
ATOM 1203 O O . ASN A 1 154 ? 18.818 -3.359 -14.863 1.00 84.00 154 ASN A O 1
ATOM 1207 N N . ALA A 1 155 ? 19.125 -5.086 -13.460 1.00 80.62 155 ALA A N 1
ATOM 1208 C CA . ALA A 1 155 ? 18.817 -4.357 -12.220 1.00 80.62 155 ALA A CA 1
ATOM 1209 C C . ALA A 1 155 ? 19.551 -3.001 -12.107 1.00 80.62 155 ALA A C 1
ATOM 1211 O O . ALA A 1 155 ? 18.906 -1.969 -11.973 1.00 80.62 155 ALA A O 1
ATOM 1212 N N . ASP A 1 156 ? 20.873 -2.969 -12.335 1.00 83.62 156 ASP A N 1
ATOM 1213 C CA . ASP A 1 156 ? 21.685 -1.734 -12.360 1.00 83.62 156 ASP A CA 1
ATOM 1214 C C . ASP A 1 156 ? 21.188 -0.666 -13.363 1.00 83.62 156 ASP A C 1
ATOM 1216 O O . ASP A 1 156 ? 21.629 0.487 -13.315 1.00 83.62 156 ASP A O 1
ATOM 1220 N N . LEU A 1 157 ? 20.392 -1.045 -14.367 1.00 84.56 157 LEU A N 1
ATOM 1221 C CA . LEU A 1 157 ? 19.775 -0.134 -15.332 1.00 84.56 157 LEU A CA 1
ATOM 1222 C C . LEU A 1 157 ? 18.353 0.244 -14.906 1.00 84.56 157 LEU A C 1
ATOM 1224 O O . LEU A 1 157 ? 18.020 1.420 -15.027 1.00 84.56 157 LEU A O 1
ATOM 1228 N N . TRP A 1 158 ? 17.574 -0.704 -14.374 1.00 85.12 158 TRP A N 1
ATOM 1229 C CA . TRP A 1 158 ? 16.261 -0.450 -13.770 1.00 85.12 158 TRP A CA 1
ATOM 1230 C C . TRP A 1 158 ? 16.352 0.557 -12.621 1.00 85.12 158 TRP A C 1
ATOM 1232 O O . TRP A 1 158 ? 15.693 1.584 -12.700 1.00 85.12 158 TRP A O 1
ATOM 1242 N N . ASP A 1 159 ? 17.303 0.398 -11.692 1.00 84.56 159 ASP A N 1
ATOM 1243 C CA . ASP A 1 159 ? 17.575 1.360 -10.607 1.00 84.56 159 ASP A CA 1
ATOM 1244 C C . ASP A 1 159 ? 17.723 2.814 -11.111 1.00 84.56 159 ASP A C 1
ATOM 1246 O O . ASP A 1 159 ? 17.340 3.770 -10.437 1.00 84.56 159 ASP A O 1
ATOM 1250 N N . LYS A 1 160 ? 18.290 3.004 -12.314 1.00 82.88 160 LYS A N 1
ATOM 1251 C CA . LYS A 1 160 ? 18.481 4.332 -12.928 1.00 82.88 160 LYS A CA 1
ATOM 1252 C C . LYS A 1 160 ? 17.232 4.844 -13.643 1.00 82.88 160 LYS A C 1
ATOM 1254 O O . LYS A 1 160 ? 17.069 6.058 -13.762 1.00 82.88 160 LYS A O 1
ATOM 1259 N N . VAL A 1 161 ? 16.403 3.947 -14.179 1.00 81.12 161 VAL A N 1
ATOM 1260 C CA . VAL A 1 161 ? 15.080 4.286 -14.725 1.00 81.12 161 VAL A CA 1
ATOM 1261 C C . VAL A 1 161 ? 14.187 4.736 -13.572 1.00 81.12 161 VAL A C 1
ATOM 1263 O O . VAL A 1 161 ? 13.635 5.830 -13.647 1.00 81.12 161 VAL A O 1
ATOM 1266 N N . ASP A 1 162 ? 14.173 3.982 -12.472 1.00 81.31 162 ASP A N 1
ATOM 1267 C CA . ASP A 1 162 ? 13.431 4.286 -11.249 1.00 81.31 162 ASP A CA 1
ATOM 1268 C C . ASP A 1 162 ? 13.897 5.608 -10.624 1.00 81.31 162 ASP A C 1
ATOM 1270 O O . ASP A 1 162 ? 13.079 6.487 -10.358 1.00 81.31 162 ASP A O 1
ATOM 1274 N N . GLU A 1 163 ? 15.212 5.826 -10.463 1.00 83.81 163 GLU A N 1
ATOM 1275 C CA . GLU A 1 163 ? 15.742 7.115 -9.993 1.00 83.81 163 GLU A CA 1
ATOM 1276 C C . GLU A 1 163 ? 15.296 8.270 -10.907 1.00 83.81 163 GLU A C 1
ATOM 1278 O O . GLU A 1 163 ? 14.936 9.342 -10.420 1.00 83.81 163 GLU A O 1
ATOM 1283 N N . ALA A 1 164 ? 15.273 8.081 -12.229 1.00 85.00 164 ALA A N 1
ATOM 1284 C CA . ALA A 1 164 ? 14.785 9.105 -13.149 1.00 85.00 164 ALA A CA 1
ATOM 1285 C C . ALA A 1 164 ? 13.263 9.315 -13.061 1.00 85.00 164 ALA A C 1
ATOM 1287 O O . ALA A 1 164 ? 12.812 10.450 -13.218 1.00 85.00 164 ALA A O 1
ATOM 1288 N N . TYR A 1 165 ? 12.491 8.258 -12.796 1.00 82.56 165 TYR A N 1
ATOM 1289 C CA . TYR A 1 165 ? 11.038 8.293 -12.622 1.00 82.56 165 TYR A CA 1
ATOM 1290 C C . TYR A 1 165 ? 10.655 9.040 -11.336 1.00 82.56 165 TYR A C 1
ATOM 1292 O O . TYR A 1 165 ? 9.860 9.974 -11.376 1.00 82.56 165 TYR A O 1
ATOM 1300 N N . PHE A 1 166 ? 11.312 8.737 -10.211 1.00 78.94 166 PHE A N 1
ATOM 1301 C CA . PHE A 1 166 ? 11.127 9.455 -8.942 1.00 78.94 166 PHE A CA 1
ATOM 1302 C C . PHE A 1 166 ? 11.574 10.927 -8.984 1.00 78.94 166 PHE A C 1
ATOM 1304 O O . PHE A 1 166 ? 11.189 11.706 -8.115 1.00 78.94 166 PHE A O 1
ATOM 1311 N N . ASN A 1 167 ? 12.377 11.324 -9.978 1.00 86.12 167 ASN A N 1
ATOM 1312 C CA . ASN A 1 167 ? 12.777 12.714 -10.220 1.00 86.12 167 ASN A CA 1
ATOM 1313 C C . ASN A 1 167 ? 11.898 13.436 -11.270 1.00 86.12 167 ASN A C 1
ATOM 1315 O O . ASN A 1 167 ? 12.241 14.548 -11.691 1.00 86.12 167 ASN A O 1
ATOM 1319 N N . LEU A 1 168 ? 10.785 12.836 -11.713 1.00 81.31 168 LEU A N 1
ATOM 1320 C CA . LEU A 1 168 ? 9.773 13.532 -12.513 1.00 81.31 168 LEU A CA 1
ATOM 1321 C C . LEU A 1 168 ? 9.112 14.663 -11.696 1.00 81.31 168 LEU A C 1
ATOM 1323 O O . LEU A 1 168 ? 9.016 14.567 -10.474 1.00 81.31 168 LEU A O 1
ATOM 1327 N N . PRO A 1 169 ? 8.684 15.765 -12.341 1.00 85.94 169 PRO A N 1
ATOM 1328 C CA . PRO A 1 169 ? 8.069 16.885 -11.637 1.00 85.94 169 PRO A CA 1
ATOM 1329 C C . PRO A 1 169 ? 6.637 16.561 -11.185 1.00 85.94 169 PRO A C 1
ATOM 1331 O O . PRO A 1 169 ? 5.928 15.809 -11.848 1.00 85.94 169 PRO A O 1
ATOM 1334 N N . ASP A 1 170 ? 6.181 17.213 -10.111 1.00 81.88 170 ASP A N 1
ATOM 1335 C CA . ASP A 1 170 ? 4.831 17.042 -9.542 1.00 81.88 170 ASP A CA 1
ATOM 1336 C C . ASP A 1 170 ? 3.679 17.322 -10.537 1.00 81.88 170 ASP A C 1
ATOM 1338 O O . ASP A 1 170 ? 2.546 16.909 -10.300 1.00 81.88 170 ASP A O 1
ATOM 1342 N N . ASP A 1 171 ? 3.941 18.050 -11.633 1.00 86.31 171 ASP A N 1
ATOM 1343 C CA . ASP A 1 171 ? 2.984 18.361 -12.705 1.00 86.31 171 ASP A CA 1
ATOM 1344 C C . ASP A 1 171 ? 3.098 17.440 -13.939 1.00 86.31 171 ASP A C 1
ATOM 1346 O O . ASP A 1 171 ? 2.573 17.764 -15.009 1.00 86.31 171 ASP A O 1
ATOM 1350 N N . TYR A 1 172 ? 3.770 16.292 -13.804 1.00 76.62 172 TYR A N 1
ATOM 1351 C CA . TYR A 1 172 ? 3.885 15.289 -14.861 1.00 76.62 172 TYR A CA 1
ATOM 1352 C C . TYR A 1 172 ? 2.543 14.591 -15.162 1.00 76.62 172 TYR A C 1
ATOM 1354 O O . TYR A 1 172 ? 1.780 14.226 -14.270 1.00 76.62 172 TYR A O 1
ATOM 1362 N N . ASP A 1 173 ? 2.268 14.382 -16.451 1.00 80.19 173 ASP A N 1
ATOM 1363 C CA . ASP A 1 173 ? 1.036 13.771 -16.964 1.00 80.19 173 ASP A CA 1
ATOM 1364 C C . ASP A 1 173 ? 1.105 12.234 -16.903 1.00 80.19 173 ASP A C 1
ATOM 1366 O O . ASP A 1 173 ? 1.412 11.562 -17.891 1.00 80.19 173 ASP A O 1
ATOM 1370 N N . PHE A 1 174 ? 0.842 11.678 -15.717 1.00 76.38 174 PHE A N 1
ATOM 1371 C CA . PHE A 1 174 ? 0.812 10.228 -15.497 1.00 76.38 174 PHE A CA 1
ATOM 1372 C C . PHE A 1 174 ? -0.355 9.520 -16.214 1.00 76.38 174 PHE A C 1
ATOM 1374 O O . PHE A 1 174 ? -0.227 8.338 -16.527 1.00 76.38 174 PHE A O 1
ATOM 1381 N N . ASP A 1 175 ? -1.441 10.227 -16.563 1.00 75.94 175 ASP A N 1
ATOM 1382 C CA . ASP A 1 175 ? -2.582 9.658 -17.307 1.00 75.94 175 ASP A CA 1
ATOM 1383 C C . ASP A 1 175 ? -2.184 9.190 -18.724 1.00 75.94 175 ASP A C 1
ATOM 1385 O O . ASP A 1 175 ? -2.867 8.359 -19.327 1.00 75.94 175 ASP A O 1
ATOM 1389 N N . ASN A 1 176 ? -1.079 9.720 -19.267 1.00 78.94 176 ASN A N 1
ATOM 1390 C CA . ASN A 1 176 ? -0.526 9.371 -20.579 1.00 78.94 176 ASN A CA 1
ATOM 1391 C C . ASN A 1 176 ? 0.883 8.747 -20.492 1.00 78.94 176 ASN A C 1
ATOM 1393 O O . ASN A 1 176 ? 1.652 8.828 -21.457 1.00 78.94 176 ASN A O 1
ATOM 1397 N N . TYR A 1 177 ? 1.242 8.143 -19.354 1.00 79.94 177 TYR A N 1
ATOM 1398 C CA . TYR A 1 177 ? 2.551 7.513 -19.170 1.00 79.94 177 TYR A CA 1
ATOM 1399 C C . TYR A 1 177 ? 2.755 6.294 -20.093 1.00 79.94 177 TYR A C 1
ATOM 1401 O O . TYR A 1 177 ? 1.891 5.428 -20.223 1.00 79.94 177 TYR A O 1
ATOM 1409 N N . ASP A 1 178 ? 3.931 6.218 -20.719 1.00 82.81 178 ASP A N 1
ATOM 1410 C CA . ASP A 1 178 ? 4.394 5.095 -21.542 1.00 82.81 178 ASP A CA 1
ATOM 1411 C C . ASP A 1 178 ? 5.859 4.826 -21.173 1.00 82.81 178 ASP A C 1
ATOM 1413 O O . ASP A 1 178 ? 6.750 5.618 -21.494 1.00 82.81 178 ASP A O 1
ATOM 1417 N N . GLU A 1 179 ? 6.100 3.705 -20.492 1.00 82.00 179 GLU A N 1
ATOM 1418 C CA . GLU A 1 179 ? 7.417 3.278 -20.004 1.00 82.00 179 GLU A CA 1
ATOM 1419 C C . GLU A 1 179 ? 8.458 3.198 -21.136 1.00 82.00 179 GLU A C 1
ATOM 1421 O O . GLU A 1 179 ? 9.591 3.667 -21.018 1.00 82.00 179 GLU A O 1
ATOM 1426 N N . ALA A 1 180 ? 8.075 2.682 -22.307 1.00 86.31 180 ALA A N 1
ATOM 1427 C CA . ALA A 1 180 ? 8.990 2.550 -23.436 1.00 86.31 180 ALA A CA 1
ATOM 1428 C C . ALA A 1 180 ? 9.325 3.911 -24.076 1.00 86.31 180 ALA A C 1
ATOM 1430 O O . ALA A 1 180 ? 10.431 4.102 -24.597 1.00 86.31 180 ALA A O 1
ATOM 1431 N N . ALA A 1 181 ? 8.399 4.872 -24.052 1.00 87.94 181 ALA A N 1
ATOM 1432 C CA . ALA A 1 181 ? 8.656 6.256 -24.436 1.00 87.94 181 ALA A CA 1
ATOM 1433 C C . ALA A 1 181 ? 9.526 6.977 -23.392 1.00 87.94 181 ALA A C 1
ATOM 1435 O O . ALA A 1 181 ? 10.460 7.696 -23.773 1.00 87.94 181 ALA A O 1
ATOM 1436 N N . PHE A 1 182 ? 9.275 6.734 -22.103 1.00 87.19 182 PHE A N 1
ATOM 1437 C CA . PHE A 1 182 ? 10.055 7.263 -20.989 1.00 87.19 182 PHE A CA 1
ATOM 1438 C C . PHE A 1 182 ? 11.513 6.797 -21.063 1.00 87.19 182 PHE A C 1
ATOM 1440 O O . PHE A 1 182 ? 12.399 7.642 -21.215 1.00 87.19 182 PHE A O 1
ATOM 1447 N N . ILE A 1 183 ? 11.772 5.485 -21.130 1.00 88.88 183 ILE A N 1
ATOM 1448 C CA . ILE A 1 183 ? 13.117 4.900 -21.292 1.00 88.88 183 ILE A CA 1
ATOM 1449 C C . ILE A 1 183 ? 13.845 5.482 -22.516 1.00 88.88 183 ILE A C 1
ATOM 1451 O O . ILE A 1 183 ? 15.034 5.816 -22.447 1.00 88.88 183 ILE A O 1
ATOM 1455 N N . ARG A 1 184 ? 13.151 5.687 -23.650 1.00 93.44 184 ARG A N 1
ATOM 1456 C CA . ARG A 1 184 ? 13.759 6.334 -24.831 1.00 93.44 184 ARG A CA 1
ATOM 1457 C C . ARG A 1 184 ? 14.185 7.778 -24.574 1.00 93.44 184 ARG A C 1
ATOM 1459 O O . ARG A 1 184 ? 15.195 8.205 -25.147 1.00 93.44 184 ARG A O 1
ATOM 1466 N N . SER A 1 185 ? 13.464 8.514 -23.730 1.00 91.50 185 SER A N 1
ATOM 1467 C CA . SER A 1 185 ? 13.776 9.905 -23.381 1.00 91.50 185 SER A CA 1
ATOM 1468 C C . SER A 1 185 ? 15.040 10.054 -22.518 1.00 91.50 185 SER A C 1
ATOM 1470 O O . SER A 1 185 ? 15.722 11.079 -22.611 1.00 91.50 185 SER A O 1
ATOM 1472 N N . LEU A 1 186 ? 15.409 9.024 -21.743 1.00 92.94 186 LEU A N 1
ATOM 1473 C CA . LEU A 1 186 ? 16.520 9.069 -20.786 1.00 92.94 186 LEU A CA 1
ATOM 1474 C C . LEU A 1 186 ? 17.864 9.328 -21.483 1.00 92.94 186 LEU A C 1
ATOM 1476 O O . LEU A 1 186 ? 18.379 8.507 -22.239 1.00 92.94 186 LEU A O 1
ATOM 1480 N N . SER A 1 187 ? 18.456 10.498 -21.247 1.00 92.56 187 SER A N 1
ATOM 1481 C CA . SER A 1 187 ? 19.668 10.937 -21.964 1.00 92.56 187 SER A CA 1
ATOM 1482 C C . SER A 1 187 ? 20.976 10.304 -21.468 1.00 92.56 187 SER A C 1
ATOM 1484 O O . SER A 1 187 ? 21.993 10.404 -22.153 1.00 92.56 187 SER A O 1
ATOM 1486 N N . PHE A 1 188 ? 20.955 9.650 -20.302 1.00 93.38 188 PHE A N 1
ATOM 1487 C CA . PHE A 1 188 ? 22.112 8.977 -19.702 1.00 93.38 188 PHE A CA 1
ATOM 1488 C C . PHE A 1 188 ? 22.269 7.508 -20.127 1.00 93.38 188 PHE A C 1
ATOM 1490 O O . PHE A 1 188 ? 23.344 6.945 -19.937 1.00 93.38 188 PHE A O 1
ATOM 1497 N N . LEU A 1 189 ? 21.230 6.901 -20.712 1.00 93.75 189 LEU A N 1
ATOM 1498 C CA . LEU A 1 189 ? 21.283 5.555 -21.284 1.00 93.75 189 LEU A CA 1
ATOM 1499 C C . LEU A 1 189 ? 21.749 5.607 -22.743 1.00 93.75 189 LEU A C 1
ATOM 1501 O O . LEU A 1 189 ? 21.298 6.454 -23.521 1.00 93.75 189 LEU A O 1
ATOM 1505 N N . SER A 1 190 ? 22.599 4.663 -23.143 1.00 95.69 190 SER A N 1
ATOM 1506 C CA . SER A 1 190 ? 22.908 4.428 -24.555 1.00 95.69 190 SER A CA 1
ATOM 1507 C C . SER A 1 190 ? 21.740 3.761 -25.286 1.00 95.69 190 SER A C 1
ATOM 1509 O O . SER A 1 190 ? 20.905 3.091 -24.679 1.00 95.69 190 SER A O 1
ATOM 1511 N N . ASP A 1 191 ? 21.701 3.890 -26.614 1.00 94.69 191 ASP A N 1
ATOM 1512 C CA . ASP A 1 191 ? 20.649 3.278 -27.441 1.00 94.69 191 ASP A CA 1
ATOM 1513 C C . ASP A 1 191 ? 20.560 1.750 -27.243 1.00 94.69 191 ASP A C 1
ATOM 1515 O O . ASP A 1 191 ? 19.469 1.190 -27.237 1.00 94.69 191 ASP A O 1
ATOM 1519 N N . ALA A 1 192 ? 21.692 1.080 -26.994 1.00 95.19 192 ALA A N 1
ATOM 1520 C CA . ALA A 1 192 ? 21.732 -0.359 -26.732 1.00 95.19 192 ALA A CA 1
ATOM 1521 C C . ALA A 1 192 ? 21.164 -0.745 -25.352 1.00 95.19 192 ALA A C 1
ATOM 1523 O O . ALA A 1 192 ? 20.540 -1.796 -25.227 1.00 95.19 192 ALA A O 1
ATOM 1524 N N . GLU A 1 193 ? 21.361 0.091 -24.328 1.00 94.19 193 GLU A N 1
ATOM 1525 C CA . GLU A 1 193 ? 20.765 -0.109 -22.997 1.00 94.19 193 GLU A CA 1
ATOM 1526 C C . GLU A 1 193 ? 19.253 0.154 -23.039 1.00 94.19 193 GLU A C 1
ATOM 1528 O O . GLU A 1 193 ? 18.484 -0.621 -22.478 1.00 94.19 193 GLU A O 1
ATOM 1533 N N . LYS A 1 194 ? 18.815 1.178 -23.784 1.00 93.19 194 LYS A N 1
ATOM 1534 C CA . LYS A 1 194 ? 17.391 1.460 -24.034 1.00 93.19 194 LYS A CA 1
ATOM 1535 C C . LYS A 1 194 ? 16.695 0.313 -24.750 1.00 93.19 194 LYS A C 1
ATOM 1537 O O . LYS A 1 194 ? 15.646 -0.131 -24.300 1.00 93.19 194 LYS A O 1
ATOM 1542 N N . ASP A 1 195 ? 17.272 -0.180 -25.844 1.00 93.81 195 ASP A N 1
ATOM 1543 C CA . ASP A 1 195 ? 16.700 -1.301 -26.592 1.00 93.81 195 ASP A CA 1
ATOM 1544 C C . ASP A 1 195 ? 16.653 -2.584 -25.740 1.00 93.81 195 ASP A C 1
ATOM 1546 O O . ASP A 1 195 ? 15.705 -3.359 -25.865 1.00 93.81 195 ASP A O 1
ATOM 1550 N N . ALA A 1 196 ? 17.623 -2.796 -24.839 1.00 90.12 196 ALA A N 1
ATOM 1551 C CA . ALA A 1 196 ? 17.615 -3.919 -23.900 1.00 90.12 196 ALA A CA 1
ATOM 1552 C C . ALA A 1 196 ? 16.514 -3.792 -22.832 1.00 90.12 196 ALA A C 1
ATOM 1554 O O . ALA A 1 196 ? 15.761 -4.744 -22.641 1.00 90.12 196 ALA A O 1
ATOM 1555 N N . LEU A 1 197 ? 16.384 -2.629 -22.185 1.00 89.06 197 LEU A N 1
ATOM 1556 C CA . LEU A 1 197 ? 15.336 -2.357 -21.193 1.00 89.06 197 LEU A CA 1
ATOM 1557 C C . LEU A 1 197 ? 13.934 -2.436 -21.801 1.00 89.06 197 LEU A C 1
ATOM 1559 O O . LEU A 1 197 ? 13.050 -3.061 -21.232 1.00 89.06 197 LEU A O 1
ATOM 1563 N N . ILE A 1 198 ? 13.731 -1.866 -22.993 1.00 89.44 198 ILE A N 1
ATOM 1564 C CA . ILE A 1 198 ? 12.440 -1.923 -23.692 1.00 89.44 198 ILE A CA 1
ATOM 1565 C C . ILE A 1 198 ? 12.111 -3.365 -24.096 1.00 89.44 198 ILE A C 1
ATOM 1567 O O . ILE A 1 198 ? 10.951 -3.766 -24.023 1.00 89.44 198 ILE A O 1
ATOM 1571 N N . ALA A 1 199 ? 13.097 -4.166 -24.512 1.00 91.00 199 ALA A N 1
ATOM 1572 C CA . ALA A 1 199 ? 12.873 -5.581 -24.801 1.00 91.00 199 ALA A CA 1
ATOM 1573 C C . ALA A 1 199 ? 12.485 -6.376 -23.542 1.00 91.00 199 ALA A C 1
ATOM 1575 O O . ALA A 1 199 ? 11.579 -7.205 -23.619 1.00 91.00 199 ALA A O 1
ATOM 1576 N N . ASP A 1 200 ? 13.125 -6.098 -22.403 1.00 84.81 200 ASP A N 1
ATOM 1577 C CA . ASP A 1 200 ? 12.801 -6.745 -21.130 1.00 84.81 200 ASP A CA 1
ATOM 1578 C C . ASP A 1 200 ? 11.425 -6.295 -20.611 1.00 84.81 200 ASP A C 1
ATOM 1580 O O . ASP A 1 200 ? 10.607 -7.155 -20.312 1.00 84.81 200 ASP A O 1
ATOM 1584 N N . TYR A 1 201 ? 11.101 -4.995 -20.638 1.00 84.81 201 TYR A N 1
ATOM 1585 C CA . TYR A 1 201 ? 9.772 -4.458 -20.299 1.00 84.81 201 TYR A CA 1
ATOM 1586 C C . TYR A 1 201 ? 8.644 -5.144 -21.075 1.00 84.81 201 TYR A C 1
ATOM 1588 O O . TYR A 1 201 ? 7.698 -5.660 -20.488 1.00 84.81 201 TYR A O 1
ATOM 1596 N N . ASN A 1 202 ? 8.763 -5.216 -22.407 1.00 86.62 202 ASN A N 1
ATOM 1597 C CA . ASN A 1 202 ? 7.753 -5.877 -23.237 1.00 8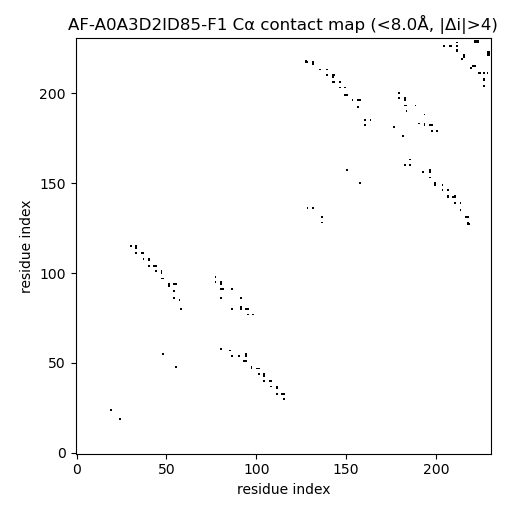6.62 202 ASN A CA 1
ATOM 1598 C C . ASN A 1 202 ? 7.622 -7.377 -22.916 1.00 86.62 202 ASN A C 1
ATOM 1600 O O . ASN A 1 202 ? 6.564 -7.955 -23.160 1.00 86.62 202 ASN A O 1
ATOM 1604 N N . ARG A 1 203 ? 8.676 -8.024 -22.394 1.00 87.69 203 ARG A N 1
ATOM 1605 C CA . ARG A 1 203 ? 8.599 -9.419 -21.948 1.00 87.69 203 ARG A CA 1
ATOM 1606 C C . ARG A 1 203 ? 7.983 -9.542 -20.555 1.00 87.69 203 ARG A C 1
ATOM 1608 O O . ARG A 1 203 ? 7.185 -10.455 -20.388 1.00 87.69 203 ARG A O 1
ATOM 1615 N N . LEU A 1 204 ? 8.296 -8.643 -19.619 1.00 80.44 204 LEU A N 1
ATOM 1616 C CA . LEU A 1 204 ? 7.670 -8.576 -18.292 1.00 80.44 204 LEU A CA 1
ATOM 1617 C C . LEU A 1 204 ? 6.153 -8.385 -18.428 1.00 80.44 204 LEU A C 1
ATOM 1619 O O . LEU A 1 204 ? 5.407 -9.243 -17.980 1.00 80.44 204 LEU A O 1
ATOM 1623 N N . VAL A 1 205 ? 5.699 -7.401 -19.215 1.00 79.00 205 VAL A N 1
ATOM 1624 C CA . VAL A 1 205 ? 4.263 -7.181 -19.486 1.00 79.00 205 VAL A CA 1
ATOM 1625 C C . VAL A 1 205 ? 3.582 -8.420 -20.089 1.00 79.00 205 VAL A C 1
ATOM 1627 O O . VAL A 1 205 ? 2.439 -8.727 -19.753 1.00 79.00 205 VAL A O 1
ATOM 1630 N N . GLU A 1 206 ? 4.250 -9.166 -20.976 1.00 83.50 206 GLU A N 1
ATOM 1631 C CA . GLU A 1 206 ? 3.706 -10.426 -21.512 1.00 83.50 206 GLU A CA 1
ATOM 1632 C C . GLU A 1 206 ? 3.695 -11.551 -20.460 1.00 83.50 206 GLU A C 1
ATOM 1634 O O . GLU A 1 206 ? 2.773 -12.364 -20.464 1.00 83.50 206 GLU A O 1
ATOM 1639 N N . LEU A 1 207 ? 4.688 -11.609 -19.563 1.00 76.94 207 LEU A N 1
ATOM 1640 C CA . LEU A 1 207 ? 4.725 -12.553 -18.440 1.00 76.94 207 LEU A CA 1
ATOM 1641 C C . LEU A 1 207 ? 3.611 -12.259 -17.434 1.00 76.94 207 LEU A C 1
ATOM 1643 O O . LEU A 1 207 ? 2.879 -13.183 -17.098 1.00 76.94 207 LEU A O 1
ATOM 1647 N N . ASP A 1 208 ? 3.403 -10.999 -17.048 1.00 74.88 208 ASP A N 1
ATOM 1648 C CA . ASP A 1 208 ? 2.300 -10.578 -16.177 1.00 74.88 208 ASP A CA 1
ATOM 1649 C C . ASP A 1 208 ? 0.959 -10.992 -16.780 1.00 74.88 208 ASP A C 1
ATOM 1651 O O . ASP A 1 208 ? 0.157 -11.673 -16.147 1.00 74.88 208 ASP A O 1
ATOM 1655 N N . ASN A 1 209 ? 0.749 -10.697 -18.066 1.00 77.31 209 ASN A N 1
ATOM 1656 C CA . ASN A 1 209 ? -0.448 -11.110 -18.795 1.00 77.31 209 ASN A CA 1
ATOM 1657 C C . ASN A 1 209 ? -0.629 -12.638 -18.891 1.00 77.31 209 ASN A C 1
ATOM 1659 O O .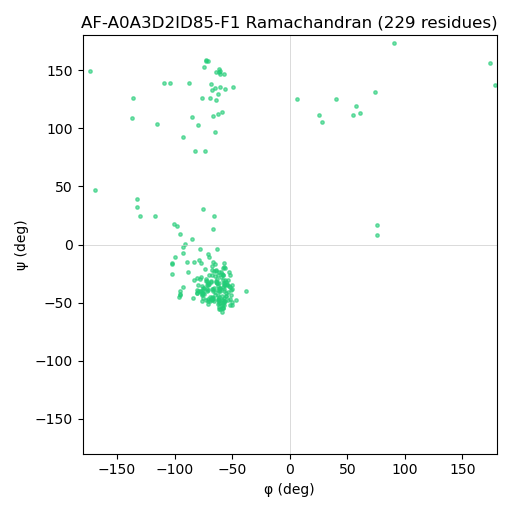 ASN A 1 209 ? -1.752 -13.093 -19.129 1.00 77.31 209 ASN A O 1
ATOM 1663 N N . GLN A 1 210 ? 0.437 -13.436 -18.783 1.00 81.94 210 GLN A N 1
ATOM 1664 C CA . GLN A 1 210 ? 0.373 -14.903 -18.744 1.00 81.94 210 GLN A CA 1
ATOM 1665 C C . GLN A 1 210 ? 0.082 -15.400 -17.321 1.00 81.94 210 GLN A C 1
ATOM 1667 O O . GLN A 1 210 ? -0.828 -16.210 -17.147 1.00 81.94 210 GLN A O 1
ATOM 1672 N N . LEU A 1 211 ? 0.770 -14.854 -16.315 1.00 78.25 211 LEU A N 1
ATOM 1673 C CA . LEU A 1 211 ? 0.567 -15.135 -14.893 1.00 78.25 211 LEU A CA 1
ATOM 1674 C C . LEU A 1 211 ? -0.860 -14.800 -14.449 1.00 78.25 211 LEU A C 1
ATOM 1676 O O . LEU A 1 211 ? -1.520 -15.671 -13.892 1.00 78.25 211 LEU A O 1
ATOM 1680 N N . CYS A 1 212 ? -1.383 -13.616 -14.793 1.00 76.62 212 CYS A N 1
ATOM 1681 C CA . CYS A 1 212 ? -2.768 -13.210 -14.513 1.00 76.62 212 CYS A CA 1
ATOM 1682 C C . CYS A 1 212 ? -3.766 -14.289 -14.963 1.00 76.62 212 CYS A C 1
ATOM 1684 O O . CYS A 1 212 ? -4.538 -14.796 -14.157 1.00 76.62 212 CYS A O 1
ATOM 1686 N N . LYS A 1 213 ? -3.667 -14.738 -16.224 1.00 80.00 213 LYS A N 1
ATOM 1687 C CA . LYS A 1 213 ? -4.568 -15.759 -16.789 1.00 80.00 213 LYS A CA 1
ATOM 1688 C C . LYS A 1 213 ? -4.447 -17.120 -16.107 1.00 80.00 213 LYS A C 1
ATOM 1690 O O . LYS A 1 213 ? -5.415 -17.874 -16.094 1.00 80.00 213 LYS A O 1
ATOM 1695 N N . LEU A 1 214 ? -3.266 -17.479 -15.603 1.00 81.06 214 LEU A N 1
ATOM 1696 C CA . LEU A 1 214 ?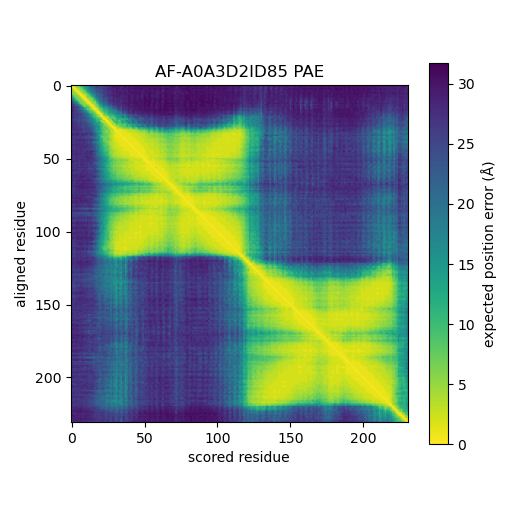 -3.069 -18.725 -14.859 1.00 81.06 214 LEU A CA 1
ATOM 1697 C C . LEU A 1 214 ? -3.650 -18.594 -13.447 1.00 81.06 214 LEU A C 1
ATOM 1699 O O . LEU A 1 214 ? -4.365 -19.494 -13.004 1.00 81.06 214 LEU A O 1
ATOM 1703 N N . TYR A 1 215 ? -3.453 -17.451 -12.790 1.00 74.12 215 TYR A N 1
ATOM 1704 C CA . TYR A 1 215 ? -4.067 -17.136 -11.504 1.00 74.12 215 TYR A CA 1
ATOM 1705 C C . TYR A 1 215 ? -5.598 -17.070 -11.571 1.00 74.12 215 TYR A C 1
ATOM 1707 O O . TYR A 1 215 ? -6.240 -17.657 -10.700 1.00 74.12 215 TYR A O 1
ATOM 1715 N N . ASP A 1 216 ? -6.189 -16.525 -12.639 1.00 76.12 216 ASP A N 1
ATOM 1716 C CA . ASP A 1 216 ? -7.642 -16.562 -12.875 1.00 76.12 216 ASP A CA 1
ATOM 1717 C C . ASP A 1 216 ? -8.196 -18.003 -12.861 1.00 76.12 216 ASP A C 1
ATOM 1719 O O . ASP A 1 216 ? -9.322 -18.255 -12.425 1.00 76.12 216 ASP A O 1
ATOM 1723 N N . THR A 1 217 ? -7.408 -18.996 -13.307 1.00 76.50 217 THR A N 1
ATOM 1724 C CA . THR A 1 217 ? -7.830 -20.413 -13.274 1.00 76.50 217 THR A CA 1
ATOM 1725 C C . THR A 1 217 ? -7.752 -21.062 -11.891 1.00 76.50 217 THR A C 1
ATOM 1727 O O . THR A 1 217 ? -8.364 -22.115 -11.693 1.00 76.50 217 THR A O 1
ATOM 1730 N N . ILE A 1 218 ? -7.033 -20.454 -10.942 1.00 71.25 218 ILE A N 1
ATOM 1731 C CA . ILE A 1 218 ? -6.892 -20.930 -9.558 1.00 71.25 218 ILE A CA 1
ATOM 1732 C C . ILE A 1 218 ? -7.888 -20.212 -8.638 1.00 71.25 218 ILE A C 1
ATOM 1734 O O . ILE A 1 218 ? -8.555 -20.866 -7.833 1.00 71.25 218 ILE A O 1
ATOM 1738 N N . TRP A 1 219 ? -8.009 -18.889 -8.773 1.00 69.00 219 TRP A N 1
ATOM 1739 C CA . TRP A 1 219 ? -8.743 -18.018 -7.845 1.00 69.00 219 TRP A CA 1
ATOM 1740 C C . TRP A 1 219 ? -10.127 -17.591 -8.350 1.00 69.00 219 TRP A C 1
ATOM 1742 O O . TRP A 1 219 ? -10.964 -17.175 -7.553 1.00 69.00 219 TRP A O 1
ATOM 1752 N N . GLY A 1 220 ? -10.401 -17.756 -9.647 1.00 62.50 220 GLY A N 1
ATOM 1753 C CA . GLY A 1 220 ? -11.512 -17.087 -10.323 1.00 62.50 220 GLY A CA 1
ATOM 1754 C C . GLY A 1 220 ? -11.075 -15.740 -10.901 1.00 62.50 220 GLY A C 1
ATOM 1755 O O . GLY A 1 220 ? -9.950 -15.310 -10.687 1.00 62.50 220 GLY A O 1
ATOM 1756 N N . ASP A 1 221 ? -11.970 -15.101 -11.650 1.00 56.25 221 ASP A N 1
ATOM 1757 C CA . ASP A 1 221 ? -11.734 -13.819 -12.327 1.00 56.25 221 ASP A CA 1
ATOM 1758 C C . ASP A 1 221 ? -11.504 -12.697 -11.294 1.00 56.25 221 ASP A C 1
ATOM 1760 O O . ASP A 1 221 ? -12.458 -12.162 -10.723 1.00 56.25 221 ASP A O 1
ATOM 1764 N N . THR A 1 222 ? -10.236 -12.385 -11.010 1.00 53.31 222 THR A N 1
ATOM 1765 C CA . THR A 1 222 ? -9.826 -11.352 -10.039 1.00 53.31 222 THR A CA 1
ATOM 1766 C C . THR A 1 222 ? -9.793 -9.950 -10.653 1.00 53.31 222 THR A C 1
ATOM 1768 O O . THR A 1 222 ? -9.391 -8.992 -9.992 1.00 53.31 222 THR A O 1
ATOM 1771 N N . GLY A 1 223 ? -10.216 -9.797 -11.913 1.00 47.31 223 GLY A N 1
ATOM 1772 C CA . GLY A 1 223 ? -10.222 -8.510 -12.603 1.00 47.31 223 GLY A CA 1
ATOM 1773 C C . GLY A 1 223 ? -8.844 -8.033 -13.072 1.00 47.31 223 GLY A C 1
ATOM 1774 O O . GLY A 1 223 ? -8.713 -6.864 -13.434 1.00 47.31 223 GLY A O 1
ATOM 1775 N N . CYS A 1 224 ? -7.833 -8.910 -13.148 1.00 45.00 224 CYS A N 1
ATOM 1776 C CA . CYS A 1 224 ? -6.497 -8.575 -13.667 1.00 45.00 224 CYS A CA 1
ATOM 1777 C C . CYS A 1 224 ? -6.464 -8.246 -15.188 1.00 45.00 224 CYS A C 1
ATOM 1779 O O . CYS A 1 224 ? -5.384 -8.152 -15.775 1.00 45.00 224 CYS A O 1
ATOM 1781 N N . GLU A 1 225 ? -7.612 -8.022 -15.852 1.00 41.19 225 GLU A N 1
ATOM 1782 C CA . GLU A 1 225 ? -7.719 -7.637 -17.277 1.00 41.19 225 GLU A CA 1
ATOM 1783 C C . GLU A 1 225 ? -6.953 -6.342 -17.638 1.00 41.19 225 GLU A C 1
ATOM 1785 O O . GLU A 1 225 ? -6.722 -6.066 -18.817 1.00 41.19 225 GLU A O 1
ATOM 1790 N N . SER A 1 226 ? -6.558 -5.541 -16.643 1.00 39.75 226 SER A N 1
ATOM 1791 C CA . SER A 1 226 ? -5.804 -4.288 -16.789 1.00 39.75 226 SER A CA 1
ATOM 1792 C C . SER A 1 226 ? -4.279 -4.435 -16.688 1.00 39.75 226 SER A C 1
ATOM 1794 O O . SER A 1 226 ? -3.572 -3.455 -16.915 1.00 39.75 226 SER A O 1
ATOM 1796 N N . GLY A 1 227 ? -3.758 -5.616 -16.331 1.00 38.50 227 GLY A N 1
ATOM 1797 C CA . GLY A 1 227 ? -2.337 -5.800 -16.000 1.00 38.50 227 GLY A CA 1
ATOM 1798 C C . GLY A 1 227 ? -1.935 -5.265 -14.617 1.00 38.50 227 GLY A C 1
ATOM 1799 O O . GLY A 1 227 ? -0.752 -5.246 -14.296 1.00 38.50 227 GLY A O 1
ATOM 1800 N N . ILE A 1 228 ? -2.903 -4.855 -13.792 1.00 36.38 228 ILE A N 1
ATOM 1801 C CA . ILE A 1 228 ? -2.716 -4.573 -12.367 1.00 36.38 228 ILE A CA 1
ATOM 1802 C C . ILE A 1 228 ? -3.556 -5.602 -11.613 1.00 36.38 228 ILE A C 1
ATOM 1804 O O . ILE A 1 228 ? -4.779 -5.477 -11.571 1.00 36.38 228 ILE A O 1
ATOM 1808 N N . CYS A 1 229 ? -2.920 -6.623 -11.036 1.00 35.62 229 CYS A N 1
ATOM 1809 C CA . CYS A 1 229 ? -3.620 -7.495 -10.097 1.00 35.62 229 CYS A CA 1
ATOM 1810 C C . CYS A 1 229 ? -3.770 -6.778 -8.746 1.00 35.62 229 CYS A C 1
ATOM 1812 O O . CYS A 1 229 ? -2.761 -6.330 -8.198 1.00 35.62 229 CYS A O 1
ATOM 1814 N N . PRO A 1 230 ? -4.994 -6.660 -8.201 1.00 31.89 230 PRO A N 1
ATOM 1815 C CA . PRO A 1 230 ? -5.212 -6.073 -6.889 1.00 31.89 230 PRO A CA 1
ATOM 1816 C C . PRO A 1 230 ? -4.890 -7.099 -5.792 1.00 31.89 230 PRO A C 1
ATOM 1818 O O . PRO A 1 230 ? -5.688 -7.996 -5.517 1.00 31.89 230 PRO A O 1
ATOM 1821 N N . PHE A 1 231 ? -3.724 -6.934 -5.167 1.00 37.44 231 PHE A N 1
ATOM 1822 C CA . PHE A 1 231 ? -3.353 -7.509 -3.872 1.00 37.44 231 PHE A CA 1
ATOM 1823 C C . PHE A 1 231 ? -2.881 -6.379 -2.948 1.00 37.44 231 PHE A C 1
ATOM 1825 O O . PHE A 1 231 ? -2.179 -5.476 -3.460 1.00 37.44 231 PHE A O 1
#

pLDDT: mean 74.16, std 20.29, range [19.91, 95.69]

Foldseek 3Di:
DDDDDDDDDDDDDDDDPPPPDVVVVVLVVVLVVLVVVLVVLVVVLVVLCVVLVVLVVVLVVVVVPDDPPDDPVPDDSLVSLVPDPVDDPVSSVSVNVSVVSNVVSVVVNVVSVVVRDDPPVVVVVVVLVVVADVVLVVVLVVLVVVLVCLCVVLVVVVVVLVVVVVVDDPPDDPVPDDSLVSLVPDPPDDPVSSVSNSVSVVSNLVSLVVNQVSVCRRPNCQPCPVSDRDD

Sequence (231 aa):
MTVTAIGASTAAFAAAPNQAEPQTLIATENEDAIWDQIEALEEKSDAVFQRNEALWGKVDDACNALPDDYDFENFDEAAFIRGMTTLTEAEKESLLNDIKELNELDAQMEKLYGQLPACDNMPLYEKALEKADPKVLDEIDALEQEYDRLCEKNADLWDKVDEAYFNLPDDYDFDNYDEAAFIRSLSFLSDAEKDALIADYNRLVELDNQLCKLYDTIWGDTGCESGICPF

Mean predicted aligned error: 17.16 Å

Radius of gyration: 28.34 Å; Cα contacts (8 Å, |Δi|>4): 88; chains: 1; bounding box: 45×83×59 Å

Secondary structure (DSSP, 8-state):
---------------------HHHHHHHHHHHHHHHHHHHHHHHHHHHHHHTHHHHHHHHHHHTTS-TT---TT--HHHHHHH-SSS-HHHHHHHHHHHHHHHHHHHHHHHHHTTSPPTT-HHHHHHHHTTS-HHHHHHHHHHHHHHHHHHHHTHHHHHHHHHHHHTS-TT--GGG--HHHHHHH-TTS-HHHHHHHHHHHHHHHHHHHHHHHHHHHHH---SGGGS----